Protein AF-A0A378VQD1-F1 (afdb_monomer_lite)

Secondary structure (DSSP, 8-state):
----------------PPPP-------S---------EE-TTSHHHHHHHHHHHSSS-EEEEETTEEEEEEEGGGTEEEE-S-HHHHHHHHH-TT---EEEEPPP-HHHHHH--EEHHHHHHHHHHHHHTTPEETT--TTS-B--SS---GGGS---TTHHHHHHHHTT--B-HHHHHHHS---TT--

pLDDT: mean 79.36, std 21.75, range [27.62, 97.44]

Sequence (188 aa):
MLRKLLQGENVYGKSFIAPADRSAKNNGNVQRTVTIRQFNPNKGLLGALRFAEKNRQDIAILHGNKPVLIVFPSIQRVLLTESVQKLEELCKDENLQVSCKTVPDNPQWREKAKVGIMSCMWQFSIWTAQGRLIYPISPDTPFTLKSWPNLTRLASVPGSIRLSAFLTKASVNLNVLYKVMPLNLNEF

Foldseek 3Di:
DDDDDPDPFVWLADDDDDPDDDDDDDDDDCPPDDDFAEAECLDFPSVQLVVQLPDQFWKFKDFPNHGQKIADNVVQFIQGPDDPVVLLVRLCDRRGIITIDGDDDDVVSVVNGPHGSVLVNQSSCCSNCVVGHYPPDDQFQWAADCDADPCVSDDDDPCNVVVRVDRNPDTGGNVVCCVVDPDDPVVD

Structure (mmCIF, N/CA/C/O backbone):
data_AF-A0A378VQD1-F1
#
_entry.id   AF-A0A378VQD1-F1
#
loop_
_atom_site.group_PDB
_atom_site.id
_atom_site.type_symbol
_atom_site.label_atom_id
_atom_site.label_alt_id
_atom_site.label_comp_id
_atom_site.label_asym_id
_atom_site.label_entity_id
_atom_site.label_seq_id
_atom_site.pdbx_PDB_ins_code
_atom_site.Cartn_x
_atom_site.Cartn_y
_atom_site.Cartn_z
_atom_site.occupancy
_atom_site.B_iso_or_equiv
_atom_site.auth_seq_id
_atom_site.auth_comp_id
_atom_site.auth_asym_id
_atom_site.auth_atom_id
_atom_site.pdbx_PDB_model_num
ATOM 1 N N . MET A 1 1 ? -39.641 15.673 6.180 1.00 33.91 1 MET A N 1
ATOM 2 C CA . MET A 1 1 ? -39.982 14.236 6.121 1.00 33.91 1 MET A CA 1
ATOM 3 C C . MET A 1 1 ? -38.924 13.544 5.257 1.00 33.91 1 MET A C 1
ATOM 5 O O . MET A 1 1 ? -38.792 13.945 4.114 1.00 33.91 1 MET A O 1
ATOM 9 N N . LEU A 1 2 ? -38.162 12.595 5.834 1.00 31.98 2 LEU A N 1
ATOM 10 C CA . LEU A 1 2 ? -37.338 11.540 5.182 1.00 31.98 2 LEU A CA 1
ATOM 11 C C . LEU A 1 2 ? -36.202 12.014 4.236 1.00 31.98 2 LEU A C 1
ATOM 13 O O . LEU A 1 2 ? -36.456 12.397 3.109 1.00 31.98 2 LEU A O 1
ATOM 17 N N . ARG A 1 3 ? -34.907 12.051 4.598 1.00 34.97 3 ARG A N 1
ATOM 18 C CA . ARG A 1 3 ? -34.027 11.013 5.191 1.00 34.97 3 ARG A CA 1
ATOM 19 C C . ARG A 1 3 ? -34.025 9.702 4.375 1.00 34.97 3 ARG A C 1
ATOM 21 O O . ARG A 1 3 ? -34.760 8.790 4.728 1.00 34.97 3 ARG A O 1
ATOM 28 N N . LYS A 1 4 ? -33.214 9.643 3.301 1.00 28.70 4 LYS A N 1
ATOM 29 C CA . LYS A 1 4 ? -32.659 8.456 2.579 1.00 28.70 4 LYS A CA 1
ATOM 30 C C . LYS A 1 4 ? -32.012 8.974 1.276 1.00 28.70 4 LYS A C 1
ATOM 32 O O . LYS A 1 4 ? -32.726 9.425 0.399 1.00 28.70 4 LYS A O 1
ATOM 37 N N . LEU A 1 5 ? -30.692 9.132 1.148 1.00 31.81 5 LEU A N 1
ATOM 38 C CA . LEU A 1 5 ? -29.763 8.097 0.659 1.00 31.81 5 LEU A CA 1
ATOM 39 C C . LEU A 1 5 ? -28.301 8.600 0.788 1.00 31.81 5 LEU A C 1
ATOM 41 O O . LEU A 1 5 ? -27.542 8.660 -0.172 1.00 31.81 5 LEU A O 1
ATOM 45 N N . LEU A 1 6 ? -27.894 8.984 2.000 1.00 30.31 6 LEU A N 1
ATOM 46 C CA . LEU A 1 6 ? -26.481 9.161 2.363 1.00 30.31 6 LEU A CA 1
ATOM 47 C C . LEU A 1 6 ? -25.889 7.810 2.783 1.00 30.31 6 LEU A C 1
ATOM 49 O O . LEU A 1 6 ? -25.596 7.606 3.954 1.00 30.31 6 LEU A O 1
ATOM 53 N N . GLN A 1 7 ? -25.765 6.871 1.848 1.00 32.44 7 GLN A N 1
ATOM 54 C CA . GLN A 1 7 ? -24.926 5.677 2.003 1.00 32.44 7 GLN A CA 1
ATOM 55 C C . GLN A 1 7 ? -24.344 5.323 0.635 1.00 32.44 7 GLN A C 1
ATOM 57 O O . GLN A 1 7 ? -24.767 4.385 -0.030 1.00 32.44 7 GLN A O 1
ATOM 62 N N . GLY A 1 8 ? -23.381 6.132 0.193 1.00 30.08 8 GLY A N 1
ATOM 63 C CA . GLY A 1 8 ? -22.460 5.720 -0.857 1.00 30.08 8 GLY A CA 1
ATOM 64 C C . GLY A 1 8 ? -21.480 4.715 -0.265 1.00 30.08 8 GLY A C 1
ATOM 65 O O . GLY A 1 8 ? -20.380 5.090 0.133 1.00 30.08 8 GLY A O 1
ATOM 66 N N . GLU A 1 9 ? -21.887 3.449 -0.159 1.00 31.03 9 GLU A N 1
ATOM 67 C CA . GLU A 1 9 ? -20.931 2.352 -0.042 1.00 31.03 9 GLU A CA 1
ATOM 68 C C . GLU A 1 9 ? -20.122 2.325 -1.343 1.00 31.03 9 GLU A C 1
ATOM 70 O O . GLU A 1 9 ? -20.543 1.776 -2.359 1.00 31.03 9 GLU A O 1
ATOM 75 N N . ASN A 1 10 ? -18.959 2.979 -1.339 1.00 37.41 10 ASN A N 1
ATOM 76 C CA . ASN A 1 10 ? -17.988 2.833 -2.415 1.00 37.41 10 ASN A CA 1
ATOM 77 C C . ASN A 1 10 ? -17.391 1.425 -2.319 1.00 37.41 10 ASN A C 1
ATOM 79 O O . ASN A 1 10 ? -16.379 1.198 -1.659 1.00 37.41 10 ASN A O 1
ATOM 83 N N . VAL A 1 11 ? -18.057 0.467 -2.962 1.00 37.03 11 VAL A N 1
ATOM 84 C CA . VAL A 1 11 ? -17.529 -0.875 -3.204 1.00 37.03 11 VAL A CA 1
ATOM 85 C C . VAL A 1 11 ? -16.434 -0.752 -4.265 1.00 37.03 11 VAL A C 1
ATOM 87 O O . VAL A 1 11 ? -16.705 -0.515 -5.445 1.00 37.03 11 VAL A O 1
ATOM 90 N N . TYR A 1 12 ? -15.172 -0.896 -3.856 1.00 41.31 12 TYR A N 1
ATOM 91 C CA . TYR A 1 12 ? -14.019 -0.923 -4.762 1.00 41.31 12 TYR A CA 1
ATOM 92 C C . TYR A 1 12 ? -13.913 -2.302 -5.432 1.00 41.31 12 TYR A C 1
ATOM 94 O O . TYR A 1 12 ? -13.014 -3.080 -5.142 1.00 41.31 12 TYR A O 1
ATOM 102 N N . GLY A 1 13 ? -14.856 -2.604 -6.331 1.00 38.06 13 GLY A N 1
ATOM 103 C CA . GLY A 1 13 ? -15.058 -3.956 -6.863 1.00 38.06 13 GLY A CA 1
ATOM 104 C C . GLY A 1 13 ? -15.355 -4.051 -8.358 1.00 38.06 13 GLY A C 1
ATOM 105 O O . GLY A 1 13 ? -15.899 -5.058 -8.797 1.00 38.06 13 GLY A O 1
ATOM 106 N N . LYS A 1 14 ? -15.020 -3.047 -9.184 1.00 27.62 14 LYS A N 1
ATOM 107 C CA . LYS A 1 14 ?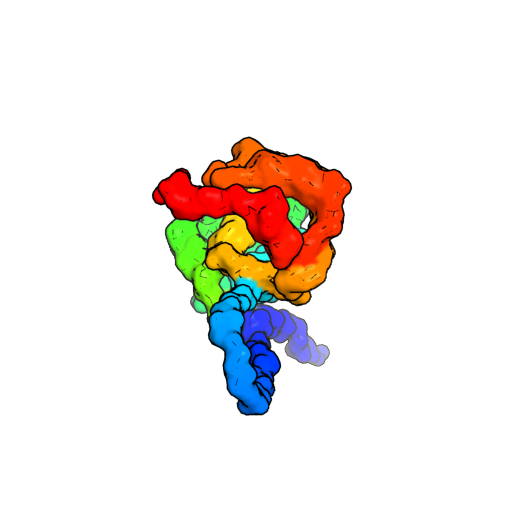 -15.125 -3.234 -10.642 1.00 27.62 14 LYS A CA 1
ATOM 108 C C . LYS A 1 14 ? -14.020 -4.181 -11.124 1.00 27.62 14 LYS A C 1
ATOM 110 O O . LYS A 1 14 ? -12.827 -3.840 -11.121 1.00 27.62 14 LYS A O 1
ATOM 115 N N . SER A 1 15 ? -14.429 -5.391 -11.504 1.00 29.83 15 SER A N 1
ATOM 116 C CA . SER A 1 15 ? -13.662 -6.290 -12.359 1.00 29.83 15 SER A CA 1
ATOM 117 C C . SER A 1 15 ? -13.311 -5.535 -13.641 1.00 29.83 15 SER A C 1
ATOM 119 O O . SER A 1 15 ? -14.155 -4.889 -14.258 1.00 29.83 15 SER A O 1
ATOM 121 N N . PHE A 1 16 ? -12.029 -5.544 -13.993 1.00 34.03 16 PHE A N 1
ATOM 122 C CA . PHE A 1 16 ? -11.560 -4.983 -15.251 1.00 34.03 16 PHE A CA 1
ATOM 123 C C . PHE A 1 16 ? -10.938 -6.118 -16.042 1.00 34.03 16 PHE A C 1
ATOM 125 O O . PHE A 1 16 ? -10.034 -6.797 -15.560 1.00 34.03 16 PHE A O 1
ATOM 132 N N . ILE A 1 17 ? -11.475 -6.313 -17.239 1.00 28.69 17 ILE A N 1
ATOM 133 C CA . ILE A 1 17 ? -10.960 -7.223 -18.250 1.00 28.69 17 ILE A CA 1
ATOM 134 C C . ILE A 1 17 ? -9.707 -6.550 -18.816 1.00 28.69 17 ILE A C 1
ATOM 136 O O . ILE A 1 17 ? -9.790 -5.451 -19.367 1.00 28.69 17 ILE A O 1
ATOM 140 N N . ALA A 1 18 ? -8.544 -7.174 -18.622 1.00 30.25 18 ALA A N 1
ATOM 141 C CA . ALA A 1 18 ? -7.334 -6.790 -19.339 1.00 30.25 18 ALA A CA 1
ATOM 142 C C . ALA A 1 18 ? -7.610 -6.889 -20.853 1.00 30.25 18 ALA A C 1
ATOM 144 O O . ALA A 1 18 ? -8.331 -7.802 -21.262 1.00 30.25 18 ALA A O 1
ATOM 145 N N . PRO A 1 19 ? -7.100 -5.969 -21.690 1.00 30.16 19 PRO A N 1
ATOM 146 C CA . PRO A 1 19 ? -7.344 -6.026 -23.126 1.00 30.16 19 PRO A CA 1
ATOM 147 C C . PRO A 1 19 ? -6.913 -7.391 -23.672 1.00 30.16 19 PRO A C 1
ATOM 149 O O . PRO A 1 19 ? -5.797 -7.843 -23.423 1.00 30.16 19 PRO A O 1
ATOM 152 N N . ALA A 1 20 ? -7.847 -8.053 -24.361 1.00 35.34 20 ALA A N 1
ATOM 153 C CA . ALA A 1 20 ? -7.654 -9.378 -24.923 1.00 35.34 20 ALA A CA 1
ATOM 154 C C . ALA A 1 20 ? -6.511 -9.379 -25.945 1.00 35.34 20 ALA A C 1
ATOM 156 O O . ALA A 1 20 ? -6.395 -8.479 -26.782 1.00 35.34 20 ALA A O 1
ATOM 157 N N . ASP A 1 21 ? -5.699 -10.424 -25.845 1.00 39.66 21 ASP A N 1
ATOM 158 C CA . ASP A 1 21 ? -4.526 -10.702 -26.658 1.00 39.66 21 ASP A CA 1
ATOM 159 C C . ASP A 1 21 ? -4.918 -10.784 -28.143 1.00 39.66 21 ASP A C 1
ATOM 161 O O . ASP A 1 21 ? -5.667 -11.671 -28.565 1.00 39.66 21 ASP A O 1
ATOM 165 N N . ARG A 1 22 ? -4.464 -9.822 -28.954 1.00 36.69 22 ARG A N 1
ATOM 166 C CA . ARG A 1 22 ? -4.639 -9.877 -30.411 1.00 36.69 22 ARG A CA 1
ATOM 167 C C . ARG A 1 22 ? -3.569 -10.799 -30.978 1.00 36.69 22 ARG A C 1
ATOM 169 O O . ARG A 1 22 ? -2.486 -10.360 -31.347 1.00 36.69 22 ARG A O 1
ATOM 176 N N . SER A 1 23 ? -3.909 -12.078 -31.083 1.00 40.81 23 SER A N 1
ATOM 177 C CA . SER A 1 23 ? -3.142 -13.062 -31.839 1.00 40.81 23 SER A CA 1
ATOM 178 C C . SER A 1 23 ? -3.005 -12.627 -33.304 1.00 40.81 23 SER A C 1
ATOM 180 O O . SER A 1 23 ? -3.984 -12.640 -34.053 1.00 40.81 23 SER A O 1
ATOM 182 N N . ALA A 1 24 ? -1.787 -12.291 -33.725 1.00 35.16 24 ALA A N 1
ATOM 183 C CA . ALA A 1 24 ? -1.404 -12.200 -35.128 1.00 35.16 24 ALA A CA 1
ATOM 184 C C . ALA A 1 24 ? -0.354 -13.281 -35.428 1.00 35.16 24 ALA A C 1
ATOM 186 O O . ALA A 1 24 ? 0.724 -13.307 -34.839 1.00 35.16 24 ALA A O 1
ATOM 187 N N . LYS A 1 25 ? -0.697 -14.195 -36.344 1.00 41.38 25 LYS A N 1
ATOM 188 C CA . LYS A 1 25 ? 0.218 -15.173 -36.949 1.00 41.38 25 LYS A CA 1
ATOM 189 C C . LYS A 1 25 ? 1.352 -14.446 -37.687 1.00 41.38 25 LYS A C 1
ATOM 191 O O . LYS A 1 25 ? 1.039 -13.674 -38.587 1.00 41.38 25 LYS A O 1
ATOM 196 N N . ASN A 1 26 ? 2.622 -14.764 -37.405 1.00 35.03 26 ASN A N 1
ATOM 197 C CA . ASN A 1 26 ? 3.611 -15.121 -38.437 1.00 35.03 26 ASN A CA 1
ATOM 198 C C . ASN A 1 26 ? 4.968 -15.592 -37.871 1.00 35.03 26 ASN A C 1
ATOM 200 O O . ASN A 1 26 ? 5.349 -15.269 -36.752 1.00 35.03 26 ASN A O 1
ATOM 204 N N . ASN A 1 27 ? 5.649 -16.386 -38.698 1.00 38.19 27 ASN A N 1
ATOM 205 C CA . ASN A 1 27 ? 6.854 -17.189 -38.473 1.00 38.19 27 ASN A CA 1
ATOM 206 C C . ASN A 1 27 ? 8.093 -16.477 -37.887 1.00 38.19 27 ASN A C 1
ATOM 208 O O . ASN A 1 27 ? 8.403 -15.347 -38.246 1.00 38.19 27 ASN A O 1
ATOM 212 N N . GLY A 1 28 ? 8.916 -17.259 -37.168 1.00 41.56 28 GLY A N 1
ATOM 213 C CA . GLY A 1 28 ? 10.363 -17.272 -37.427 1.00 41.56 28 GLY A CA 1
ATOM 214 C C . GLY A 1 28 ? 11.286 -16.366 -36.608 1.00 41.56 28 GLY A C 1
ATOM 215 O O . GLY A 1 28 ? 12.191 -15.794 -37.191 1.00 41.56 28 GLY A O 1
ATOM 216 N N . ASN A 1 29 ? 11.113 -16.263 -35.289 1.00 36.47 29 ASN A N 1
ATOM 217 C CA . ASN A 1 29 ? 12.193 -16.135 -34.293 1.00 36.47 29 ASN A CA 1
ATOM 218 C C . ASN A 1 29 ? 11.505 -16.215 -32.925 1.00 36.47 29 ASN A C 1
ATOM 220 O O . ASN A 1 29 ? 10.689 -15.347 -32.621 1.00 36.47 29 ASN A O 1
ATOM 224 N N . VAL A 1 30 ? 11.745 -17.245 -32.107 1.00 43.09 30 VAL A N 1
ATOM 225 C CA . VAL A 1 30 ? 11.087 -17.335 -30.788 1.00 43.09 30 VAL A CA 1
ATOM 226 C C . VAL A 1 30 ? 11.788 -16.368 -29.830 1.00 43.09 30 VAL A C 1
ATOM 228 O O . VAL A 1 30 ? 12.546 -16.757 -28.944 1.00 43.09 30 VAL A O 1
ATOM 231 N N . GLN A 1 31 ? 11.558 -15.070 -30.030 1.00 50.81 31 GLN A N 1
ATOM 232 C CA . GLN A 1 31 ? 11.782 -14.055 -29.015 1.00 50.81 31 GLN A CA 1
ATOM 233 C C . GLN A 1 31 ? 10.882 -14.428 -27.842 1.00 50.81 31 GLN A C 1
ATOM 235 O O . GLN A 1 31 ? 9.662 -14.300 -27.925 1.00 50.81 31 GLN A O 1
ATOM 240 N N . ARG A 1 32 ? 11.483 -14.944 -26.763 1.00 50.84 32 ARG A N 1
ATOM 241 C CA . ARG A 1 32 ? 10.780 -15.209 -25.504 1.00 50.84 32 ARG A CA 1
ATOM 242 C C . ARG A 1 32 ? 10.083 -13.924 -25.067 1.00 50.84 32 ARG A C 1
ATOM 244 O O . ARG A 1 32 ? 10.723 -13.004 -24.565 1.00 50.84 32 ARG A O 1
ATOM 251 N N . THR A 1 33 ? 8.779 -13.852 -25.292 1.00 57.09 33 THR A N 1
ATOM 252 C CA . THR A 1 33 ? 7.960 -12.718 -24.884 1.00 57.09 33 THR A CA 1
ATOM 253 C C . THR A 1 33 ? 7.699 -12.879 -23.392 1.00 57.09 33 THR A C 1
ATOM 255 O O . THR A 1 33 ? 6.928 -13.738 -22.967 1.00 57.09 33 THR A O 1
ATOM 258 N N . VAL A 1 34 ? 8.411 -12.112 -22.565 1.00 66.88 34 VAL A N 1
ATOM 259 C CA . VAL A 1 34 ? 8.188 -12.114 -21.115 1.00 66.88 34 VAL A CA 1
ATOM 260 C C . VAL A 1 34 ? 6.947 -11.276 -20.830 1.00 66.88 34 VAL A C 1
ATOM 262 O O . VAL A 1 34 ? 6.934 -10.071 -21.068 1.00 66.88 34 VAL A O 1
ATOM 265 N N . THR A 1 35 ? 5.895 -11.909 -20.311 1.00 75.94 35 THR A N 1
ATOM 266 C CA . THR A 1 35 ? 4.692 -11.190 -19.875 1.00 75.94 35 THR A CA 1
ATOM 267 C C . THR A 1 35 ? 4.946 -10.573 -18.503 1.00 75.94 35 THR A C 1
ATOM 269 O O . THR A 1 35 ? 5.007 -11.278 -17.495 1.00 75.94 35 THR A O 1
ATOM 272 N N . ILE A 1 36 ? 5.093 -9.249 -18.452 1.00 81.81 36 ILE A N 1
ATOM 273 C CA . ILE A 1 36 ? 5.246 -8.515 -17.192 1.00 81.81 36 ILE A CA 1
ATOM 274 C C . ILE A 1 36 ? 3.861 -8.295 -16.586 1.00 81.81 36 ILE A C 1
ATOM 276 O O . ILE A 1 36 ? 3.034 -7.558 -17.122 1.00 81.81 36 ILE A O 1
ATOM 280 N N . ARG A 1 37 ? 3.610 -8.949 -15.449 1.00 89.31 37 ARG A N 1
ATOM 281 C CA . ARG A 1 37 ? 2.365 -8.787 -14.692 1.00 89.31 37 ARG A CA 1
ATOM 282 C C . ARG A 1 37 ? 2.305 -7.408 -14.045 1.00 89.31 37 ARG A C 1
ATOM 284 O O . ARG A 1 37 ? 3.331 -6.862 -13.637 1.00 89.31 37 ARG A O 1
ATOM 291 N N . GLN A 1 38 ? 1.090 -6.889 -13.896 1.00 89.81 38 GLN A N 1
ATOM 292 C CA . GLN A 1 38 ? 0.837 -5.606 -13.250 1.00 89.81 38 GLN A CA 1
ATOM 293 C C . GLN A 1 38 ? -0.042 -5.753 -12.004 1.00 89.81 38 GLN A C 1
ATOM 295 O O . GLN A 1 38 ? -0.798 -6.717 -11.879 1.00 89.81 38 GLN A O 1
ATOM 300 N N . PHE A 1 39 ? 0.041 -4.788 -11.089 1.00 92.12 39 PHE A N 1
ATOM 301 C CA . PHE A 1 39 ? -0.901 -4.632 -9.980 1.00 92.12 39 PHE A CA 1
ATOM 302 C C . PHE A 1 39 ? -1.496 -3.220 -9.975 1.00 92.12 39 PHE A C 1
ATOM 304 O O . PHE A 1 39 ? -0.850 -2.251 -10.379 1.00 92.12 39 PHE A O 1
ATOM 311 N N . ASN A 1 40 ? -2.738 -3.087 -9.507 1.00 90.50 40 ASN A N 1
ATOM 312 C CA . ASN A 1 40 ? -3.401 -1.791 -9.394 1.00 90.50 40 ASN A CA 1
ATOM 313 C C . ASN A 1 40 ? -3.234 -1.236 -7.968 1.00 90.50 40 ASN A C 1
ATOM 315 O O . ASN A 1 40 ? -3.785 -1.819 -7.033 1.00 90.50 40 ASN A O 1
ATOM 319 N N . PRO A 1 41 ? -2.552 -0.092 -7.777 1.00 91.44 41 PRO A N 1
ATOM 320 C CA . PRO A 1 41 ? -2.304 0.458 -6.445 1.00 91.44 41 PRO A CA 1
ATOM 321 C C . PRO A 1 41 ? -3.563 1.022 -5.770 1.00 91.44 41 PRO A C 1
ATOM 323 O O . PRO A 1 41 ? -3.526 1.352 -4.591 1.00 91.44 41 PRO A O 1
ATOM 326 N N . ASN A 1 42 ? -4.667 1.170 -6.506 1.00 92.06 42 ASN A N 1
ATOM 327 C CA . ASN A 1 42 ? -5.925 1.727 -6.010 1.00 92.06 42 ASN A CA 1
ATOM 328 C C . ASN A 1 42 ? -6.982 0.644 -5.715 1.00 92.06 42 ASN A C 1
ATOM 330 O O . ASN A 1 42 ? -8.145 0.980 -5.504 1.00 92.06 42 ASN A O 1
ATOM 334 N N . LYS A 1 43 ? -6.598 -0.641 -5.703 1.00 91.88 43 LYS A N 1
ATOM 335 C CA . LYS A 1 43 ? -7.463 -1.778 -5.344 1.00 91.88 43 LYS A CA 1
ATOM 336 C C . LYS A 1 43 ? -7.022 -2.440 -4.032 1.00 91.88 43 LYS A C 1
ATOM 338 O O . LYS A 1 43 ? -5.917 -2.187 -3.548 1.00 91.88 43 LYS A O 1
ATOM 343 N N . GLY A 1 44 ? -7.896 -3.280 -3.471 1.00 94.12 44 GLY A N 1
ATOM 344 C CA . GLY A 1 44 ? -7.634 -4.053 -2.255 1.00 94.12 44 GLY A CA 1
ATOM 345 C C . GLY A 1 44 ? -7.295 -3.180 -1.041 1.00 94.12 44 GLY A C 1
ATOM 346 O O . GLY A 1 44 ? -7.673 -2.006 -0.970 1.00 94.12 44 GLY A O 1
ATOM 347 N N . LEU A 1 45 ? -6.546 -3.745 -0.089 1.00 96.00 45 LEU A N 1
ATOM 348 C CA . LEU A 1 45 ? -6.148 -3.039 1.136 1.00 96.00 45 LEU A CA 1
ATOM 349 C C . LEU A 1 45 ? -5.274 -1.810 0.871 1.00 96.00 45 LEU A C 1
ATOM 351 O O . LEU A 1 45 ? -5.463 -0.786 1.526 1.00 96.00 45 LEU A O 1
ATOM 355 N N . LEU A 1 46 ? -4.346 -1.879 -0.088 1.00 96.19 46 LEU A N 1
ATOM 356 C CA . LEU A 1 46 ? -3.491 -0.740 -0.434 1.00 96.19 46 LEU A CA 1
ATOM 357 C C . LEU A 1 46 ? -4.322 0.436 -0.960 1.00 96.19 46 LEU A C 1
ATOM 359 O O . LEU A 1 46 ? -4.145 1.571 -0.515 1.00 96.19 46 LEU A O 1
ATOM 363 N N . GLY A 1 47 ? -5.264 0.166 -1.865 1.00 95.44 47 GLY A N 1
ATOM 364 C CA . GLY A 1 47 ? -6.175 1.177 -2.391 1.00 95.44 47 GLY A CA 1
ATOM 365 C C . GLY A 1 47 ? -7.044 1.805 -1.307 1.00 95.44 47 GLY A C 1
ATOM 366 O O . GLY A 1 47 ? -7.144 3.030 -1.236 1.00 95.44 47 GLY A O 1
ATOM 367 N N . ALA A 1 48 ? -7.610 0.982 -0.423 1.00 96.56 48 ALA A N 1
ATOM 368 C CA . ALA A 1 48 ? -8.404 1.454 0.706 1.00 96.56 48 ALA A CA 1
ATOM 369 C C . ALA A 1 48 ? -7.584 2.307 1.687 1.00 96.56 48 ALA A C 1
ATOM 371 O O . ALA A 1 48 ? -8.057 3.357 2.117 1.00 96.56 48 ALA A O 1
ATOM 372 N N . LEU A 1 49 ? -6.338 1.925 1.986 1.00 97.06 49 LEU A N 1
ATOM 373 C CA . LEU A 1 49 ? -5.436 2.715 2.827 1.00 97.06 49 LEU A CA 1
ATOM 374 C C . LEU A 1 49 ? -5.101 4.068 2.184 1.00 97.06 49 LEU A C 1
ATOM 376 O O . LEU A 1 49 ? -5.143 5.092 2.859 1.00 97.06 49 LEU A O 1
ATOM 380 N N . ARG A 1 50 ? -4.821 4.098 0.874 1.00 95.81 50 ARG A N 1
ATOM 381 C CA . ARG A 1 50 ? -4.588 5.344 0.116 1.00 95.81 50 ARG A CA 1
ATOM 382 C C . ARG A 1 50 ? -5.814 6.241 0.083 1.00 95.81 50 ARG A C 1
ATOM 384 O O . ARG A 1 50 ? -5.682 7.460 0.123 1.00 95.81 50 ARG A O 1
ATOM 391 N N . PHE A 1 51 ? -6.999 5.649 -0.030 1.00 95.75 51 PHE A N 1
ATOM 392 C CA . PHE A 1 51 ? -8.244 6.390 0.081 1.00 95.75 51 PHE A CA 1
ATOM 393 C C . PHE A 1 51 ? -8.377 6.985 1.484 1.00 95.75 51 PHE A C 1
ATOM 395 O O . PHE A 1 51 ? -8.579 8.187 1.617 1.00 95.75 51 PHE A O 1
ATOM 402 N N . ALA A 1 52 ? -8.216 6.172 2.527 1.00 96.06 52 ALA A N 1
ATOM 403 C CA . ALA A 1 52 ? -8.386 6.599 3.907 1.00 96.06 52 ALA A CA 1
ATOM 404 C C . ALA A 1 52 ? -7.386 7.689 4.331 1.00 96.06 52 ALA A C 1
ATOM 406 O O . ALA A 1 52 ? -7.780 8.643 4.987 1.00 96.06 52 ALA A O 1
ATOM 407 N N . GLU A 1 53 ? -6.127 7.597 3.897 1.00 95.44 53 GLU A N 1
ATOM 408 C CA . GLU A 1 53 ? -5.079 8.591 4.176 1.00 95.44 53 GLU A CA 1
ATOM 409 C C . GLU A 1 53 ? -5.423 9.992 3.651 1.00 95.44 53 GLU A C 1
ATOM 411 O O . GLU A 1 53 ? -5.169 10.980 4.333 1.00 95.44 53 GLU A O 1
ATOM 416 N N . LYS A 1 54 ? -6.061 10.082 2.478 1.00 93.75 54 LYS A N 1
ATOM 417 C CA . LYS A 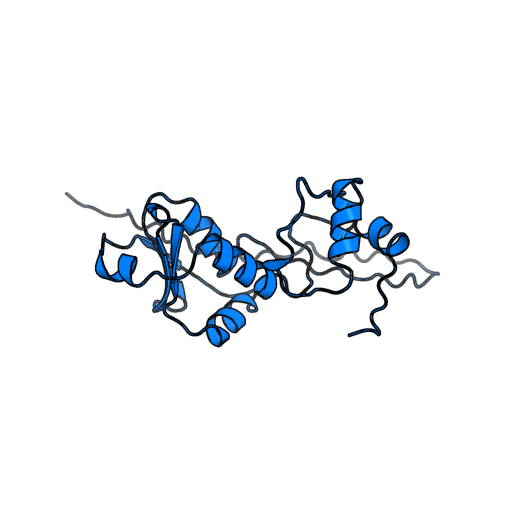1 54 ? -6.454 11.362 1.865 1.00 93.75 54 LYS A CA 1
ATOM 418 C C . LYS A 1 54 ? -7.720 11.970 2.456 1.00 93.75 54 LYS A C 1
ATOM 420 O O . LYS A 1 54 ? -8.054 13.117 2.149 1.00 93.75 54 LYS A O 1
ATOM 425 N N . ASN A 1 55 ? -8.473 11.199 3.232 1.00 90.88 55 ASN A N 1
ATOM 426 C CA . ASN A 1 55 ? -9.696 11.681 3.848 1.00 90.88 55 ASN A CA 1
ATOM 427 C C . ASN A 1 55 ? -9.386 12.501 5.102 1.00 90.88 55 ASN A C 1
ATOM 429 O O . ASN A 1 55 ? -8.364 12.331 5.756 1.00 90.88 55 ASN A O 1
ATOM 433 N N . ARG A 1 56 ? -10.305 13.403 5.454 1.00 88.88 56 ARG A N 1
ATOM 434 C CA . ARG A 1 56 ? -10.195 14.208 6.683 1.00 88.88 56 ARG A CA 1
ATOM 435 C C . ARG A 1 56 ? -10.739 13.494 7.918 1.00 88.88 56 ARG A C 1
ATOM 437 O O . ARG A 1 56 ? -10.456 13.912 9.033 1.00 88.88 56 ARG A O 1
ATOM 444 N N . GLN A 1 57 ? -11.561 12.472 7.707 1.00 93.56 57 GLN A N 1
ATOM 445 C CA . GLN A 1 57 ? -12.216 11.713 8.763 1.00 93.56 57 GLN A CA 1
ATOM 446 C C . GLN A 1 57 ? -11.474 10.406 9.009 1.00 93.56 57 GLN A C 1
ATOM 448 O O . GLN A 1 57 ? -10.885 9.834 8.090 1.00 93.56 57 GLN A O 1
ATOM 453 N N . ASP A 1 58 ? -11.558 9.926 10.244 1.00 95.75 58 ASP A N 1
ATOM 454 C CA . ASP A 1 58 ? -11.068 8.609 10.614 1.00 95.75 58 ASP A CA 1
ATOM 455 C C . ASP A 1 58 ? -11.903 7.540 9.890 1.00 95.75 58 ASP A C 1
ATOM 457 O O . ASP A 1 58 ? -13.137 7.623 9.819 1.00 95.75 58 ASP A O 1
ATOM 461 N N . ILE A 1 59 ? -11.238 6.533 9.326 1.00 97.06 59 ILE A N 1
ATOM 462 C CA . ILE A 1 59 ? -11.878 5.521 8.476 1.00 97.06 59 ILE A CA 1
ATOM 463 C C . ILE A 1 59 ? -11.479 4.124 8.930 1.00 97.06 59 ILE A C 1
ATOM 465 O O . ILE A 1 59 ? -10.296 3.797 9.006 1.00 97.06 59 ILE A O 1
ATOM 469 N N . ALA A 1 60 ? -12.475 3.273 9.160 1.00 97.38 60 ALA A N 1
ATOM 470 C CA . ALA A 1 60 ? -12.296 1.834 9.266 1.00 97.38 60 ALA A CA 1
ATOM 471 C C . ALA A 1 60 ? -12.341 1.204 7.873 1.00 97.38 60 ALA A C 1
ATOM 473 O O . ALA A 1 60 ? -13.265 1.449 7.095 1.00 97.38 60 ALA A O 1
ATOM 474 N N . ILE A 1 61 ? -11.356 0.361 7.584 1.00 97.44 61 ILE A N 1
ATOM 475 C CA . ILE A 1 61 ? -11.312 -0.491 6.400 1.00 97.44 61 ILE A CA 1
ATOM 476 C C . ILE A 1 61 ? -11.740 -1.884 6.840 1.00 97.44 61 ILE A C 1
ATOM 478 O O . ILE A 1 61 ? -11.149 -2.460 7.756 1.00 97.44 61 ILE A O 1
ATOM 482 N N . LEU A 1 62 ? -12.781 -2.412 6.205 1.00 97.12 62 LEU A N 1
ATOM 483 C CA . LEU A 1 62 ? -13.403 -3.675 6.562 1.00 97.12 62 LEU A CA 1
ATOM 484 C C . LEU A 1 62 ? -13.253 -4.701 5.442 1.00 97.12 62 LEU A C 1
ATOM 486 O O . LEU A 1 62 ? -13.361 -4.374 4.261 1.00 97.12 62 LEU A O 1
ATOM 490 N N . HIS A 1 63 ? -13.097 -5.959 5.840 1.00 94.94 63 HIS A N 1
ATOM 491 C CA . HIS A 1 63 ? -13.206 -7.133 4.981 1.00 94.94 63 HIS A CA 1
ATOM 492 C C . HIS A 1 63 ? -14.257 -8.066 5.590 1.00 94.94 63 HIS A C 1
ATOM 494 O O . HIS A 1 63 ? -14.201 -8.374 6.780 1.00 94.94 63 HIS A O 1
ATOM 500 N N . GLY A 1 64 ? -15.275 -8.457 4.815 1.00 90.62 64 GLY A N 1
ATOM 501 C CA . GLY A 1 64 ? -16.378 -9.280 5.335 1.00 90.62 64 GLY A CA 1
ATOM 502 C C . GLY A 1 64 ? -17.105 -8.652 6.536 1.00 90.62 64 GLY A C 1
ATOM 503 O O . GLY A 1 64 ? -17.453 -9.352 7.482 1.00 90.62 64 GLY A O 1
ATOM 504 N N . ASN A 1 65 ? -17.277 -7.322 6.533 1.00 89.31 65 ASN A N 1
ATOM 505 C CA . ASN A 1 65 ? -17.865 -6.526 7.624 1.00 89.31 65 ASN A CA 1
ATOM 506 C C . ASN A 1 65 ? -17.094 -6.565 8.965 1.00 89.31 65 ASN A C 1
ATOM 508 O O . ASN A 1 65 ? -17.586 -6.051 9.968 1.00 89.31 65 ASN A O 1
ATOM 512 N N . LYS A 1 66 ? -15.874 -7.116 8.987 1.00 93.88 66 LYS A N 1
ATOM 513 C CA . LYS A 1 66 ? -14.949 -7.042 10.125 1.00 93.88 66 LYS A CA 1
ATOM 514 C C . LYS A 1 66 ? -13.888 -5.970 9.863 1.00 93.88 66 LYS A C 1
ATOM 516 O O . LYS A 1 66 ? -13.343 -5.947 8.757 1.00 93.88 66 LYS A O 1
ATOM 521 N N . PRO A 1 67 ? -13.596 -5.069 10.818 1.00 94.00 67 PRO A N 1
ATOM 522 C CA . PRO A 1 67 ? -12.529 -4.090 10.650 1.00 94.00 67 PRO A CA 1
ATOM 523 C C . PRO A 1 67 ? -11.177 -4.804 10.596 1.00 94.00 67 PRO A C 1
ATOM 525 O O . PRO A 1 67 ? -10.887 -5.639 11.448 1.00 94.00 67 PRO A O 1
ATOM 528 N N . VAL A 1 68 ? -10.363 -4.453 9.602 1.00 96.38 68 VAL A N 1
ATOM 529 C CA . VAL A 1 68 ? -9.002 -4.976 9.387 1.00 96.38 68 VAL A CA 1
ATOM 530 C C . VAL A 1 68 ? -7.943 -3.948 9.799 1.00 96.38 68 VAL A C 1
ATOM 532 O O . VAL A 1 68 ? -6.877 -4.288 10.319 1.00 96.38 68 VAL A O 1
ATOM 535 N N . LEU A 1 69 ? -8.250 -2.668 9.587 1.00 95.62 69 LEU A N 1
ATOM 536 C CA . LEU A 1 69 ? -7.497 -1.552 10.137 1.00 95.62 69 LEU A CA 1
ATOM 537 C C . LEU A 1 69 ? -8.382 -0.312 10.273 1.00 95.62 69 LEU A C 1
ATOM 539 O O . LEU A 1 69 ? -9.376 -0.157 9.561 1.00 95.62 69 LEU A O 1
ATOM 543 N N . ILE A 1 70 ? -7.986 0.592 11.163 1.00 97.06 70 ILE A N 1
ATOM 544 C CA . ILE A 1 70 ? -8.570 1.925 11.302 1.00 97.06 70 ILE A CA 1
ATOM 545 C C . ILE A 1 70 ? -7.469 2.950 11.060 1.00 97.06 70 ILE A C 1
ATOM 547 O O . ILE A 1 70 ? -6.398 2.884 11.664 1.00 97.06 70 ILE A O 1
ATOM 551 N N . VAL A 1 71 ? -7.722 3.882 10.153 1.00 97.25 71 VAL A N 1
ATOM 552 C CA . VAL A 1 71 ? -6.789 4.930 9.748 1.00 97.25 71 VAL A CA 1
ATOM 553 C C . VAL A 1 71 ? -7.207 6.231 10.414 1.00 97.25 71 VAL A C 1
ATOM 555 O O . VAL A 1 71 ? -8.375 6.611 10.338 1.00 97.25 71 VAL A O 1
ATOM 558 N N . PHE A 1 72 ? -6.237 6.907 11.027 1.00 96.81 72 PHE A N 1
ATOM 559 C CA . PHE A 1 72 ? -6.392 8.199 11.690 1.00 96.81 72 PHE A CA 1
ATOM 560 C C . PHE A 1 72 ? -5.524 9.244 10.971 1.00 96.81 72 PHE A C 1
ATOM 562 O O . PHE A 1 72 ? -4.359 9.441 11.345 1.00 96.81 72 PHE A O 1
ATOM 569 N N . PRO A 1 73 ? -6.045 9.903 9.917 1.00 94.94 73 PRO A N 1
ATOM 570 C CA . PRO A 1 73 ? -5.262 10.816 9.081 1.00 94.94 73 PRO A CA 1
ATOM 571 C C . PRO A 1 73 ? -4.708 12.015 9.858 1.00 94.94 73 PRO A C 1
ATOM 573 O O . PRO A 1 73 ? -3.567 12.420 9.641 1.00 94.94 73 PRO A O 1
ATOM 576 N N . SER A 1 74 ? -5.482 12.541 10.813 1.00 93.88 74 SER A N 1
ATOM 577 C CA . SER A 1 74 ? -5.126 13.721 11.618 1.00 93.88 74 SER A CA 1
ATOM 578 C C . SER A 1 74 ? -3.855 13.534 12.452 1.00 93.88 74 SER A C 1
ATOM 580 O O . SER A 1 74 ? -3.074 14.468 12.602 1.00 93.88 74 SER A O 1
ATOM 582 N N . ILE A 1 75 ? -3.620 12.318 12.953 1.00 94.38 75 ILE A N 1
ATOM 583 C CA . ILE A 1 75 ? -2.446 11.966 13.767 1.00 94.38 75 ILE A CA 1
ATOM 584 C C . ILE A 1 75 ? -1.428 11.108 13.006 1.00 94.38 75 ILE A C 1
ATOM 586 O O . ILE A 1 75 ? -0.438 10.667 13.586 1.00 94.38 75 ILE A O 1
ATOM 590 N N . GLN A 1 76 ? -1.660 10.854 11.714 1.00 95.44 76 GLN A N 1
ATOM 591 C CA . GLN A 1 76 ? -0.802 10.035 10.852 1.00 95.44 76 GLN A CA 1
ATOM 592 C C . GLN A 1 76 ? -0.540 8.614 11.393 1.00 95.44 76 GLN A C 1
ATOM 594 O O . GLN A 1 76 ? 0.535 8.034 11.187 1.00 95.44 76 GLN A O 1
ATOM 599 N N . ARG A 1 77 ? -1.538 8.017 12.060 1.00 96.38 77 ARG A N 1
ATOM 600 C CA . ARG A 1 77 ? -1.453 6.667 12.644 1.00 96.38 77 ARG A CA 1
ATOM 601 C C . ARG A 1 77 ? -2.501 5.707 12.090 1.00 96.38 77 ARG A C 1
ATOM 603 O O . ARG A 1 77 ? -3.529 6.104 11.551 1.00 96.38 77 ARG A O 1
ATOM 610 N N . VAL A 1 78 ? -2.218 4.421 12.255 1.00 96.75 78 VAL A N 1
ATOM 611 C CA . VAL A 1 78 ? -3.080 3.293 11.915 1.00 96.75 78 VAL A CA 1
ATOM 612 C C . VAL A 1 78 ? -3.179 2.375 13.129 1.00 96.75 78 VAL A C 1
ATOM 614 O O . VAL A 1 78 ? -2.170 2.029 13.754 1.00 96.75 78 VAL A O 1
ATOM 617 N N . LEU A 1 79 ? -4.402 1.970 13.450 1.00 96.62 79 LEU A N 1
ATOM 618 C CA . LEU A 1 79 ? -4.690 0.862 14.347 1.00 96.62 79 LEU A CA 1
ATOM 619 C C . LEU A 1 79 ? -4.901 -0.394 13.504 1.00 96.62 79 LEU A C 1
ATOM 621 O O . LEU A 1 79 ? -5.830 -0.456 12.702 1.00 96.62 79 LEU A O 1
ATOM 625 N N . LEU A 1 80 ? -4.038 -1.388 13.688 1.00 95.56 80 LEU A N 1
ATOM 626 C CA . LEU A 1 80 ? -4.209 -2.710 13.093 1.00 95.56 80 LEU A CA 1
ATOM 627 C C . LEU A 1 80 ? -5.103 -3.539 14.016 1.00 95.56 80 LEU A C 1
ATOM 629 O O . LEU A 1 80 ? -4.828 -3.623 15.213 1.00 95.56 80 LEU A O 1
ATOM 633 N N . THR A 1 81 ? -6.172 -4.116 13.476 1.00 94.62 81 THR A N 1
ATOM 634 C CA . THR A 1 81 ? -7.089 -4.989 14.233 1.00 94.62 81 THR A CA 1
ATOM 635 C C . THR A 1 81 ? -6.845 -6.469 13.950 1.00 94.62 81 THR A C 1
ATOM 637 O O . THR A 1 81 ? -7.277 -7.312 14.728 1.00 94.62 81 THR A O 1
ATOM 640 N N . GLU A 1 82 ? -6.115 -6.774 12.878 1.00 95.19 82 GLU A N 1
ATOM 641 C CA . GLU A 1 82 ? -5.732 -8.122 12.454 1.00 95.19 82 GLU A CA 1
ATOM 642 C C . GLU A 1 82 ? -4.215 -8.339 12.573 1.00 95.19 82 GLU A C 1
ATOM 644 O O . GLU A 1 82 ? -3.432 -7.386 12.661 1.00 95.19 82 GLU A O 1
ATOM 649 N N . SER A 1 83 ? -3.787 -9.605 12.564 1.00 94.12 83 SER A N 1
ATOM 650 C CA . SER A 1 83 ? -2.365 -9.962 12.616 1.00 94.12 83 SER A CA 1
ATOM 651 C C . SER A 1 83 ? -1.620 -9.571 11.335 1.00 94.12 83 SER A C 1
ATOM 653 O O . SER A 1 83 ? -2.195 -9.488 10.249 1.00 94.12 83 SER A O 1
ATOM 655 N N . VAL A 1 84 ? -0.302 -9.383 11.443 1.00 92.69 84 VAL A N 1
ATOM 656 C CA . VAL A 1 84 ? 0.582 -9.073 10.303 1.00 92.69 84 VAL A CA 1
ATOM 657 C C . VAL A 1 84 ? 0.479 -10.138 9.209 1.00 92.69 84 VAL A C 1
ATOM 659 O O . VAL A 1 84 ? 0.365 -9.794 8.037 1.00 92.69 84 VAL A O 1
ATOM 662 N N . GLN A 1 85 ? 0.450 -11.417 9.591 1.00 94.69 85 GLN A N 1
ATOM 663 C CA . GLN A 1 85 ? 0.321 -12.542 8.664 1.00 94.69 85 GLN A CA 1
ATOM 664 C C . GLN A 1 85 ? -1.002 -12.467 7.902 1.00 94.69 85 GLN A C 1
ATOM 666 O O . GLN A 1 85 ? -1.030 -12.633 6.684 1.00 94.69 85 GLN A O 1
ATOM 671 N N . LYS A 1 86 ? -2.097 -12.136 8.601 1.00 95.44 86 LYS A N 1
ATOM 672 C CA . LYS A 1 86 ? -3.402 -12.016 7.958 1.00 95.44 86 LYS A CA 1
ATOM 673 C C . LYS A 1 86 ? -3.461 -10.829 7.004 1.00 95.44 86 LYS A C 1
ATOM 675 O O . LYS A 1 86 ? -3.992 -10.947 5.905 1.00 95.44 86 LYS A O 1
ATOM 680 N N . LEU A 1 87 ? -2.898 -9.691 7.402 1.00 96.06 87 LEU A N 1
ATOM 681 C CA . LEU A 1 87 ? -2.804 -8.505 6.550 1.00 96.06 87 LEU A CA 1
ATOM 682 C C . LEU A 1 87 ? -1.993 -8.779 5.281 1.00 96.06 87 LEU A C 1
ATOM 684 O O . LEU A 1 87 ? -2.377 -8.328 4.203 1.00 96.06 87 LEU A O 1
ATOM 688 N N . GLU A 1 88 ? -0.904 -9.536 5.402 1.00 95.44 88 GLU A N 1
ATOM 689 C CA . GLU A 1 88 ? -0.096 -9.959 4.265 1.00 95.44 88 GLU A CA 1
ATOM 690 C C . GLU A 1 88 ? -0.887 -10.859 3.307 1.00 95.44 88 GLU A C 1
ATOM 692 O O . GLU A 1 88 ? -0.895 -10.588 2.107 1.00 95.44 88 GLU A O 1
ATOM 697 N N . GLU A 1 89 ? -1.589 -11.879 3.811 1.00 95.94 89 GLU A N 1
ATOM 698 C CA . GLU A 1 89 ? -2.475 -12.729 2.997 1.00 95.94 89 GLU A CA 1
ATOM 699 C C . GLU A 1 89 ? -3.505 -11.899 2.227 1.00 95.94 89 GLU A C 1
ATOM 701 O O . GLU A 1 89 ? -3.662 -12.066 1.019 1.00 95.94 89 GLU A O 1
ATOM 706 N N . LEU A 1 90 ? -4.172 -10.967 2.913 1.00 95.81 90 LEU A N 1
ATOM 707 C CA . LEU A 1 90 ? -5.183 -10.106 2.307 1.00 95.81 90 LEU A CA 1
ATOM 708 C C . LEU A 1 90 ? -4.580 -9.185 1.236 1.00 95.81 90 LEU A C 1
ATOM 710 O O . LEU A 1 90 ? -5.196 -8.971 0.199 1.00 95.81 90 LEU A O 1
ATOM 714 N N . CYS A 1 91 ? -3.371 -8.651 1.440 1.00 95.19 91 CYS A N 1
ATOM 715 C CA . CYS A 1 91 ? -2.706 -7.815 0.433 1.00 95.19 91 CYS A CA 1
ATOM 716 C C . CYS A 1 91 ? -2.334 -8.590 -0.841 1.00 95.19 91 CYS A C 1
ATOM 718 O O . CYS A 1 91 ? -2.246 -7.988 -1.910 1.00 95.19 91 CYS A O 1
ATOM 720 N N . LYS A 1 92 ? -2.101 -9.903 -0.734 1.00 94.00 92 LYS A N 1
ATOM 721 C CA . LYS A 1 92 ? -1.764 -10.772 -1.872 1.00 94.00 92 LYS A CA 1
ATOM 722 C C . LYS A 1 92 ? -2.993 -11.188 -2.692 1.00 94.00 92 LYS A C 1
ATOM 724 O O . LYS A 1 92 ? -2.826 -11.642 -3.821 1.00 94.00 92 LYS A O 1
ATOM 729 N N . ASP A 1 93 ? -4.204 -11.031 -2.159 1.00 93.25 93 ASP A N 1
ATOM 730 C CA . ASP A 1 93 ? -5.447 -11.350 -2.865 1.00 93.25 93 ASP A CA 1
ATOM 731 C C . ASP A 1 93 ? -5.873 -10.205 -3.803 1.00 93.25 93 ASP A C 1
ATOM 733 O O . ASP A 1 93 ? -6.293 -9.125 -3.384 1.00 93.25 93 ASP A O 1
ATOM 737 N N . GLU A 1 94 ? -5.788 -10.455 -5.111 1.00 84.94 94 GLU A N 1
ATOM 738 C CA . GLU A 1 94 ? -6.146 -9.492 -6.159 1.00 84.94 94 GLU A CA 1
ATOM 739 C C . GLU A 1 94 ? -7.648 -9.194 -6.239 1.00 84.94 94 GLU A C 1
ATOM 741 O O . GLU A 1 94 ? -8.046 -8.131 -6.727 1.00 84.94 94 GLU A O 1
ATOM 746 N N . ASN A 1 95 ? -8.479 -10.129 -5.776 1.00 89.81 95 ASN A N 1
ATOM 747 C CA . ASN A 1 95 ? -9.933 -10.034 -5.831 1.00 89.81 95 ASN A CA 1
ATOM 748 C C . ASN A 1 95 ? -10.535 -9.553 -4.509 1.00 89.81 95 ASN A C 1
ATOM 750 O O . ASN A 1 95 ? -11.764 -9.446 -4.408 1.00 89.81 95 ASN A O 1
ATOM 754 N N . LEU A 1 96 ? -9.685 -9.223 -3.530 1.00 92.81 96 LEU A N 1
ATOM 755 C CA . LEU A 1 96 ? -10.102 -8.792 -2.209 1.00 92.81 96 LEU A CA 1
ATOM 756 C C . LEU A 1 96 ? -11.092 -7.627 -2.292 1.00 92.81 96 LEU A C 1
ATOM 758 O O . LEU A 1 96 ? -10.778 -6.538 -2.784 1.00 92.81 96 LEU A O 1
ATOM 762 N N . GLN A 1 97 ? -12.277 -7.849 -1.730 1.00 92.25 97 GLN A N 1
ATOM 763 C CA . GLN A 1 97 ? -13.295 -6.820 -1.579 1.00 92.25 97 GLN A CA 1
ATOM 764 C C . GLN A 1 97 ? -13.174 -6.165 -0.210 1.00 92.25 97 GLN A C 1
ATOM 766 O O . GLN A 1 97 ? -13.266 -6.821 0.826 1.00 92.25 97 GLN A O 1
ATOM 771 N N . VAL A 1 98 ? -13.002 -4.849 -0.211 1.00 94.81 98 VAL A N 1
ATOM 772 C CA . VAL A 1 98 ? -12.900 -4.043 1.006 1.00 94.81 98 VAL A CA 1
ATOM 773 C C . VAL A 1 98 ? -13.930 -2.929 0.976 1.00 94.81 98 VAL A C 1
ATOM 775 O O . VAL A 1 98 ? -14.236 -2.376 -0.082 1.00 94.81 98 VAL A O 1
ATOM 778 N N . SER A 1 99 ? -14.459 -2.590 2.147 1.00 94.75 99 SER A N 1
ATOM 779 C CA . SER A 1 99 ? -15.335 -1.437 2.328 1.00 94.75 99 SER A CA 1
ATOM 780 C C . SER A 1 99 ? -14.720 -0.451 3.311 1.00 94.75 99 SER A C 1
ATOM 782 O O . SER A 1 99 ? -14.029 -0.832 4.254 1.00 94.75 99 SER A O 1
ATOM 784 N N . CYS A 1 100 ? -14.957 0.836 3.077 1.00 95.56 100 CYS A N 1
ATOM 785 C CA . CYS A 1 100 ? -14.489 1.913 3.940 1.00 95.56 100 CYS A CA 1
ATOM 786 C C . CYS A 1 100 ? -15.696 2.534 4.640 1.00 95.56 100 CYS A C 1
ATOM 788 O O . CYS A 1 100 ? -16.659 2.919 3.976 1.00 95.56 100 CYS A O 1
ATOM 790 N N . LYS A 1 101 ? -15.644 2.656 5.966 1.00 95.81 101 LYS A N 1
ATOM 791 C CA . LYS A 1 101 ? -16.678 3.324 6.765 1.00 95.81 101 LYS A CA 1
ATOM 792 C C . LYS A 1 101 ? -16.037 4.392 7.637 1.00 95.81 101 LYS A C 1
ATOM 794 O O . LYS A 1 101 ? -15.010 4.149 8.265 1.00 95.81 101 LYS A O 1
ATOM 799 N N . THR A 1 102 ? -16.650 5.569 7.685 1.00 94.88 102 THR A N 1
ATOM 800 C CA . THR A 1 102 ? -16.260 6.626 8.623 1.00 94.88 102 THR A CA 1
ATOM 801 C C . THR A 1 102 ? -16.501 6.141 10.043 1.00 94.88 102 THR A C 1
ATOM 803 O O . THR A 1 102 ? -17.577 5.606 10.328 1.00 94.88 102 THR A O 1
ATOM 806 N N . VAL A 1 103 ? -15.531 6.334 10.929 1.00 92.56 103 VAL A N 1
ATOM 807 C CA . VAL A 1 103 ? -15.704 6.013 12.346 1.00 92.56 103 VAL A CA 1
ATOM 808 C C . VAL A 1 103 ? -16.015 7.274 13.152 1.00 92.56 103 VAL A C 1
ATOM 810 O O . VAL A 1 103 ? -15.533 8.354 12.806 1.00 92.56 103 VAL A O 1
ATOM 813 N N . PRO A 1 104 ? -16.841 7.168 14.208 1.00 90.12 104 PRO A N 1
ATOM 814 C CA . PRO A 1 104 ? -17.012 8.261 15.153 1.00 90.12 104 PRO A CA 1
ATOM 815 C C . PRO A 1 104 ? -15.695 8.537 15.881 1.00 90.12 104 PRO A C 1
ATOM 817 O O . PRO A 1 104 ? -14.828 7.664 15.975 1.00 90.12 104 PRO A O 1
ATOM 820 N N . ASP A 1 105 ? -15.569 9.746 16.422 1.00 86.50 105 ASP A N 1
ATOM 821 C CA . ASP A 1 105 ? -14.392 10.114 17.197 1.00 86.50 105 ASP A CA 1
ATOM 822 C C . ASP A 1 105 ? -14.277 9.225 18.443 1.00 86.50 105 ASP A C 1
ATOM 824 O O . ASP A 1 105 ? -15.204 9.134 19.250 1.00 86.50 105 ASP A O 1
ATOM 828 N N . ASN A 1 106 ? -13.151 8.523 18.568 1.00 90.50 106 ASN A N 1
ATOM 829 C CA . ASN A 1 106 ? -12.890 7.601 19.667 1.00 90.50 106 ASN A CA 1
ATOM 830 C C . ASN A 1 106 ? -11.436 7.754 20.147 1.00 90.50 106 ASN A C 1
ATOM 832 O O . ASN A 1 106 ? -10.519 7.185 19.537 1.00 90.50 106 ASN A O 1
ATOM 836 N N . PRO A 1 107 ? -11.209 8.486 21.255 1.00 90.50 107 PRO A N 1
ATOM 837 C CA . PRO A 1 107 ? -9.871 8.724 21.793 1.00 90.50 107 PRO A CA 1
ATOM 838 C C . PRO A 1 107 ? -9.101 7.437 22.121 1.00 90.50 107 PRO A C 1
ATOM 840 O O . PRO A 1 107 ? -7.910 7.338 21.832 1.00 90.50 107 PRO A O 1
ATOM 843 N N . GLN A 1 108 ? -9.783 6.401 22.623 1.00 92.00 108 GLN A N 1
ATOM 844 C CA . GLN A 1 108 ? -9.135 5.140 23.000 1.00 92.00 108 GLN A CA 1
ATOM 845 C C . GLN A 1 108 ? -8.546 4.402 21.792 1.00 92.00 108 GLN A C 1
ATOM 847 O O . GLN A 1 108 ? -7.513 3.740 21.903 1.00 92.00 108 GLN A O 1
ATOM 852 N N . TRP A 1 109 ? -9.191 4.481 20.625 1.00 93.38 109 TRP A N 1
ATOM 853 C CA . TRP A 1 109 ? -8.645 3.876 19.408 1.00 93.38 109 TRP A CA 1
ATOM 854 C C . TRP A 1 109 ? -7.439 4.649 18.880 1.00 93.38 109 TRP A C 1
ATOM 856 O O . TRP A 1 109 ? -6.484 4.026 18.414 1.00 93.38 109 TRP A O 1
ATOM 866 N N . ARG A 1 110 ? -7.448 5.980 19.016 1.00 91.62 110 ARG A N 1
ATOM 867 C CA . ARG A 1 110 ? -6.315 6.838 18.644 1.00 91.62 110 ARG A CA 1
ATOM 868 C C . ARG A 1 110 ? -5.080 6.546 19.487 1.00 91.62 110 ARG A C 1
ATOM 870 O O . ARG A 1 110 ? -3.998 6.397 18.933 1.00 91.62 110 ARG A O 1
ATOM 877 N N . GLU A 1 111 ? -5.240 6.371 20.795 1.00 92.12 111 GLU A N 1
ATOM 878 C CA . GLU A 1 111 ? -4.136 6.005 21.698 1.00 92.12 111 GLU A CA 1
ATOM 879 C C . GLU A 1 111 ? -3.550 4.618 21.388 1.00 92.12 111 GLU A C 1
ATOM 881 O O . GLU A 1 111 ? -2.342 4.393 21.499 1.00 92.12 111 GLU A O 1
ATOM 886 N N . LYS A 1 112 ? -4.392 3.674 20.949 1.00 94.38 112 LYS A N 1
ATOM 887 C CA . LYS A 1 112 ? -3.957 2.330 20.537 1.00 94.38 112 LYS A CA 1
ATOM 888 C C . LYS A 1 112 ? -3.303 2.304 19.150 1.00 94.38 112 LYS A C 1
ATOM 890 O O . LYS A 1 112 ? -2.649 1.315 18.813 1.00 94.38 112 LYS A O 1
ATOM 895 N N . ALA A 1 113 ? -3.441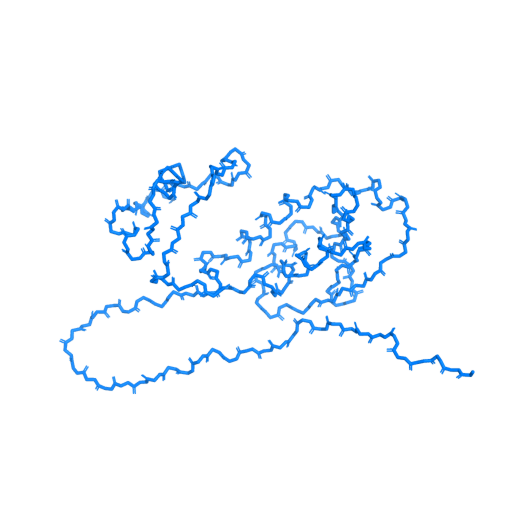 3.359 18.348 1.00 94.12 113 ALA A N 1
ATOM 896 C CA . ALA A 1 113 ? -2.889 3.442 17.000 1.00 94.12 113 ALA A CA 1
ATOM 897 C C . ALA A 1 113 ? -1.373 3.708 17.032 1.00 94.12 113 ALA A C 1
ATOM 899 O O . ALA A 1 113 ? -0.898 4.842 16.982 1.00 94.12 113 ALA A O 1
ATOM 900 N N . LYS A 1 114 ? -0.582 2.635 17.112 1.00 90.75 114 LYS A N 1
ATOM 901 C CA . LYS A 1 114 ? 0.881 2.731 17.248 1.00 90.75 114 LYS A CA 1
ATOM 902 C C . LYS A 1 114 ? 1.630 2.755 15.919 1.00 90.75 114 LYS A C 1
ATOM 904 O O . LYS A 1 114 ? 2.777 3.196 15.885 1.00 90.75 114 LYS A O 1
ATOM 909 N N . VAL A 1 115 ? 1.024 2.325 14.816 1.00 93.00 115 VAL A N 1
ATOM 910 C CA . VAL A 1 115 ? 1.728 2.208 13.529 1.00 93.00 115 VAL A CA 1
ATOM 911 C C . VAL A 1 115 ? 1.565 3.494 12.723 1.00 93.00 115 VAL A C 1
ATOM 913 O O . VAL A 1 115 ? 0.489 4.074 12.699 1.00 93.00 115 VAL A O 1
ATOM 916 N N . GLY A 1 116 ? 2.628 3.982 12.082 1.00 94.69 116 GLY A N 1
ATOM 917 C CA . GLY A 1 116 ? 2.538 5.149 11.196 1.00 94.69 116 GLY A CA 1
ATOM 918 C C . GLY A 1 116 ? 1.925 4.792 9.839 1.00 94.69 116 GLY A C 1
ATOM 919 O O . GLY A 1 116 ? 2.288 3.762 9.266 1.00 94.69 116 GLY A O 1
ATOM 920 N N . ILE A 1 117 ? 1.071 5.666 9.289 1.00 94.88 117 ILE A N 1
ATOM 921 C CA . ILE A 1 117 ? 0.429 5.470 7.970 1.00 94.88 117 ILE A CA 1
ATOM 922 C C . ILE A 1 117 ? 1.469 5.163 6.891 1.00 94.88 117 ILE A C 1
ATOM 924 O O . ILE A 1 117 ? 1.327 4.186 6.159 1.00 94.88 117 ILE A O 1
ATOM 928 N N . MET A 1 118 ? 2.552 5.943 6.826 1.00 91.00 118 MET A N 1
ATOM 929 C CA . MET A 1 118 ? 3.601 5.740 5.823 1.00 91.00 118 MET A CA 1
ATOM 930 C C . MET A 1 118 ? 4.294 4.379 5.941 1.00 91.00 118 MET A C 1
ATOM 932 O O . MET A 1 118 ? 4.621 3.782 4.919 1.00 91.00 118 MET A O 1
ATOM 936 N N . SER A 1 119 ? 4.505 3.865 7.156 1.00 89.44 119 SER A N 1
ATOM 937 C CA . SER A 1 119 ? 5.085 2.528 7.342 1.00 89.44 119 SER A CA 1
ATOM 938 C C . SER A 1 119 ? 4.133 1.439 6.840 1.00 89.44 119 SER A C 1
ATOM 940 O O . SER A 1 119 ? 4.564 0.552 6.108 1.00 89.44 119 SER A O 1
ATOM 942 N N . CYS A 1 120 ? 2.834 1.542 7.154 1.00 92.31 120 CYS A N 1
ATOM 943 C CA . CYS A 1 120 ? 1.816 0.642 6.602 1.00 92.31 120 CYS A CA 1
ATOM 944 C C . CYS A 1 120 ? 1.750 0.725 5.075 1.00 92.31 120 CYS A C 1
ATOM 946 O O . CYS A 1 120 ? 1.682 -0.305 4.415 1.00 92.31 120 CYS A O 1
ATOM 948 N N . MET A 1 121 ? 1.815 1.933 4.509 1.00 93.19 121 MET A N 1
ATOM 949 C CA . MET A 1 121 ? 1.769 2.148 3.064 1.00 93.19 121 MET A CA 1
ATOM 950 C C . MET A 1 121 ? 2.916 1.426 2.356 1.00 93.19 121 MET A C 1
ATOM 952 O O . MET A 1 121 ? 2.685 0.740 1.361 1.00 93.19 121 MET A O 1
ATOM 956 N N . TRP A 1 122 ? 4.139 1.537 2.882 1.00 89.31 122 TRP A N 1
ATOM 957 C CA . TRP A 1 122 ? 5.298 0.818 2.352 1.00 89.31 122 TRP A CA 1
ATOM 958 C C . TRP A 1 122 ? 5.117 -0.693 2.441 1.00 89.31 122 TRP A C 1
ATOM 960 O O . TRP A 1 122 ? 5.262 -1.384 1.433 1.00 89.31 122 TRP A O 1
ATOM 970 N N . GLN A 1 123 ? 4.738 -1.196 3.616 1.00 90.06 123 GLN A N 1
ATOM 971 C CA . GLN A 1 123 ? 4.578 -2.630 3.833 1.00 90.06 123 GLN A CA 1
ATOM 972 C C . GLN A 1 123 ? 3.497 -3.227 2.919 1.00 90.06 123 GLN A C 1
ATOM 974 O O . GLN A 1 123 ? 3.733 -4.227 2.243 1.00 90.06 123 GLN A O 1
ATOM 979 N N . PHE A 1 124 ? 2.336 -2.574 2.829 1.00 94.31 124 PHE A N 1
ATOM 980 C CA . PHE A 1 124 ? 1.233 -3.023 1.980 1.00 94.31 124 PHE A CA 1
ATOM 981 C C . PHE A 1 124 ? 1.595 -2.912 0.501 1.00 94.31 124 PHE A C 1
ATOM 983 O O . PHE A 1 124 ? 1.201 -3.772 -0.279 1.00 94.31 124 PHE A O 1
ATOM 990 N N . SER A 1 125 ? 2.376 -1.902 0.104 1.00 91.88 125 SER A N 1
ATOM 991 C CA . SER A 1 125 ? 2.879 -1.792 -1.271 1.00 91.88 125 SER A CA 1
ATOM 992 C C . SER A 1 125 ? 3.770 -2.977 -1.637 1.00 91.88 125 SER A C 1
ATOM 994 O O . SER A 1 125 ? 3.593 -3.547 -2.708 1.00 91.88 125 SER A O 1
ATOM 996 N N . ILE A 1 126 ? 4.673 -3.390 -0.742 1.00 89.62 126 ILE A N 1
ATOM 997 C CA . ILE A 1 126 ? 5.548 -4.553 -0.952 1.00 89.62 126 ILE A CA 1
ATOM 998 C C . ILE A 1 126 ? 4.715 -5.835 -1.073 1.00 89.62 126 ILE A C 1
ATOM 1000 O O . ILE A 1 126 ? 4.865 -6.576 -2.046 1.00 89.62 126 ILE A O 1
ATOM 1004 N N . TRP A 1 127 ? 3.804 -6.072 -0.125 1.00 92.69 127 TRP A N 1
ATOM 1005 C CA . TRP A 1 127 ? 2.965 -7.272 -0.126 1.00 92.69 127 TRP A CA 1
ATOM 1006 C C . TRP A 1 127 ? 2.007 -7.336 -1.315 1.00 92.69 127 TRP A C 1
ATOM 1008 O O . TRP A 1 127 ? 1.829 -8.410 -1.879 1.00 92.69 127 TRP A O 1
ATOM 1018 N N . THR A 1 128 ? 1.430 -6.202 -1.721 1.00 94.31 128 THR A N 1
ATOM 1019 C CA . THR A 1 128 ? 0.516 -6.133 -2.872 1.00 94.31 128 THR A CA 1
ATOM 1020 C C . THR A 1 128 ? 1.276 -6.291 -4.185 1.00 94.31 128 THR A C 1
ATOM 1022 O O . THR A 1 128 ? 0.810 -6.984 -5.086 1.00 94.31 128 THR A O 1
ATOM 1025 N N . ALA A 1 129 ? 2.457 -5.677 -4.322 1.00 92.12 129 ALA A N 1
ATOM 1026 C CA . ALA A 1 129 ? 3.196 -5.695 -5.578 1.00 92.12 129 ALA A CA 1
ATOM 1027 C C . ALA A 1 129 ? 3.595 -7.116 -5.990 1.00 92.12 129 ALA A C 1
ATOM 1029 O O . ALA A 1 129 ? 3.412 -7.472 -7.149 1.00 92.12 129 ALA A O 1
ATOM 1030 N N . GLN A 1 130 ? 4.104 -7.946 -5.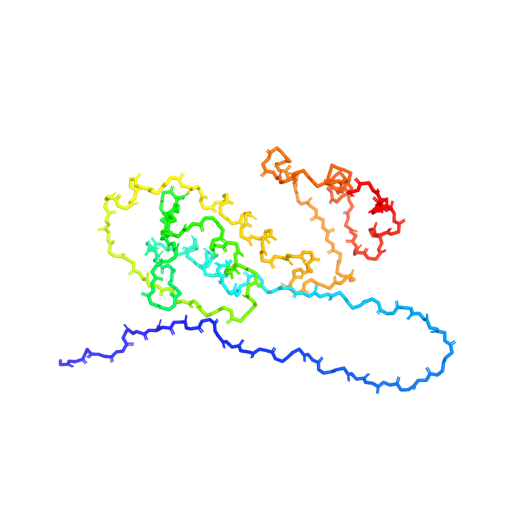072 1.00 88.31 130 GLN A N 1
ATOM 1031 C CA . GLN A 1 130 ? 4.568 -9.315 -5.376 1.00 88.31 130 GLN A CA 1
ATOM 1032 C C . GLN A 1 130 ? 5.495 -9.391 -6.613 1.00 88.31 130 GLN A C 1
ATOM 1034 O O . GLN A 1 130 ? 5.381 -10.296 -7.436 1.00 88.31 130 GLN A O 1
ATOM 1039 N N . GLY A 1 131 ? 6.370 -8.396 -6.798 1.00 84.75 131 GLY A N 1
ATOM 1040 C CA . GLY A 1 131 ? 7.265 -8.308 -7.962 1.00 84.75 131 GLY A CA 1
ATOM 1041 C C . GLY A 1 131 ? 6.601 -7.861 -9.273 1.00 84.75 131 GLY A C 1
ATOM 1042 O O . GLY A 1 131 ? 7.252 -7.838 -10.314 1.00 84.75 131 GLY A O 1
ATOM 1043 N N . ARG A 1 132 ? 5.318 -7.489 -9.247 1.00 89.06 132 ARG A N 1
ATOM 1044 C CA . ARG A 1 132 ? 4.573 -6.975 -10.403 1.00 89.06 132 ARG A CA 1
ATOM 1045 C C . ARG A 1 132 ? 4.813 -5.485 -10.598 1.00 89.06 132 ARG A C 1
ATOM 1047 O O . ARG A 1 132 ? 5.037 -4.740 -9.644 1.00 89.06 132 ARG A O 1
ATOM 1054 N N . LEU A 1 133 ? 4.689 -5.040 -11.841 1.00 88.94 133 LEU A N 1
ATOM 1055 C CA . LEU A 1 133 ? 4.805 -3.631 -12.191 1.00 88.94 133 LEU A CA 1
ATOM 1056 C C . LEU A 1 133 ? 3.537 -2.862 -11.779 1.00 88.94 133 LEU A C 1
ATOM 1058 O O . LEU A 1 133 ? 2.424 -3.377 -11.843 1.00 88.94 133 LEU A O 1
ATOM 1062 N N . ILE A 1 134 ? 3.679 -1.620 -11.331 1.00 90.88 134 ILE A N 1
ATOM 1063 C CA . ILE A 1 134 ? 2.535 -0.801 -10.909 1.00 90.88 134 ILE A CA 1
ATOM 1064 C C . ILE A 1 134 ? 1.767 -0.260 -12.125 1.00 90.88 134 ILE A C 1
ATOM 1066 O O . ILE A 1 134 ? 2.351 0.371 -12.997 1.00 90.88 134 ILE A O 1
ATOM 1070 N N . TYR A 1 135 ? 0.449 -0.443 -12.185 1.00 87.88 135 TYR A N 1
ATOM 1071 C CA . TYR A 1 135 ? -0.391 0.174 -13.221 1.00 87.88 135 TYR A CA 1
ATOM 1072 C C . TYR A 1 135 ? -0.501 1.704 -13.018 1.00 87.88 135 TYR A C 1
ATOM 1074 O O . TYR A 1 135 ? -0.687 2.140 -11.875 1.00 87.88 135 TYR A O 1
ATOM 1082 N N . PRO A 1 136 ? -0.467 2.537 -14.083 1.00 87.94 136 PRO A N 1
ATOM 1083 C CA . PRO A 1 136 ? -0.409 2.185 -15.510 1.00 87.94 136 PRO A CA 1
ATOM 1084 C C . PRO A 1 136 ? 1.009 2.158 -16.111 1.00 87.94 136 PRO A C 1
ATOM 1086 O O . PRO A 1 136 ? 1.154 2.309 -17.321 1.00 87.94 136 PRO A O 1
ATOM 1089 N N . ILE A 1 137 ? 2.065 2.006 -15.304 1.00 86.62 137 ILE A N 1
ATOM 1090 C CA . ILE A 1 137 ? 3.442 1.974 -15.815 1.00 86.62 137 ILE A CA 1
ATOM 1091 C C . ILE A 1 137 ? 3.624 0.719 -16.673 1.00 86.62 137 ILE A C 1
ATOM 1093 O O . ILE A 1 137 ? 3.373 -0.401 -16.229 1.00 86.62 137 ILE A O 1
ATOM 1097 N N . SER A 1 138 ? 4.063 0.922 -17.914 1.00 86.25 138 SER A N 1
ATOM 1098 C CA . SER A 1 138 ? 4.453 -0.152 -18.827 1.00 86.25 138 SER A CA 1
ATOM 1099 C C . SER A 1 138 ? 5.972 -0.374 -18.777 1.00 86.25 138 SER A C 1
ATOM 1101 O O . SER A 1 138 ? 6.699 0.520 -18.338 1.00 86.25 138 SER A O 1
ATOM 1103 N N . PRO A 1 139 ? 6.487 -1.524 -19.244 1.00 85.50 139 PRO A N 1
ATOM 1104 C CA . PRO A 1 139 ? 7.930 -1.784 -19.289 1.00 85.50 139 PRO A CA 1
ATOM 1105 C C . PRO A 1 139 ? 8.726 -0.741 -20.085 1.00 85.50 139 PRO A C 1
ATOM 1107 O O . PRO A 1 139 ? 9.905 -0.529 -19.805 1.00 85.50 139 PRO A O 1
ATOM 1110 N N . ASP A 1 140 ? 8.076 -0.072 -21.039 1.00 87.25 140 ASP A N 1
ATOM 1111 C CA . ASP A 1 140 ? 8.665 0.963 -21.889 1.00 87.25 140 ASP A CA 1
ATOM 1112 C C . ASP A 1 140 ? 8.516 2.375 -21.316 1.00 87.25 140 ASP A C 1
ATOM 1114 O O . ASP A 1 140 ? 9.163 3.305 -21.797 1.00 87.25 140 ASP A O 1
ATOM 1118 N N . THR A 1 141 ? 7.707 2.545 -20.268 1.00 88.75 141 THR A N 1
ATOM 1119 C CA . THR A 1 141 ? 7.523 3.832 -19.599 1.00 88.75 141 THR A CA 1
ATOM 1120 C C . THR A 1 141 ? 8.805 4.205 -18.847 1.00 88.75 141 THR A C 1
ATOM 1122 O O . THR A 1 141 ? 9.202 3.475 -17.935 1.00 88.75 141 THR A O 1
ATOM 1125 N N . PRO A 1 142 ? 9.462 5.332 -19.179 1.00 90.06 142 PRO A N 1
ATOM 1126 C CA . PRO A 1 142 ? 10.640 5.773 -18.452 1.00 90.06 142 PRO A CA 1
ATOM 1127 C C . PRO A 1 142 ? 10.257 6.325 -17.074 1.00 90.06 142 PRO A C 1
ATOM 1129 O O . PRO A 1 142 ? 9.258 7.033 -16.928 1.00 90.06 142 PRO A O 1
ATOM 1132 N N . PHE A 1 143 ? 11.058 6.011 -16.060 1.00 89.62 143 PHE A N 1
ATOM 1133 C CA . PHE A 1 143 ? 10.879 6.506 -14.700 1.00 89.62 143 PHE A CA 1
ATOM 1134 C C . PHE A 1 143 ? 12.221 6.835 -14.038 1.00 89.62 143 PHE A C 1
ATOM 1136 O O . PHE A 1 143 ? 13.284 6.357 -14.430 1.00 89.62 143 PHE A O 1
ATOM 1143 N N . THR A 1 144 ? 12.152 7.685 -13.016 1.00 91.88 144 THR A N 1
ATOM 1144 C CA . THR A 1 144 ? 13.292 8.170 -12.230 1.00 91.88 144 THR A CA 1
ATOM 1145 C C . THR A 1 144 ? 12.867 8.342 -10.773 1.00 91.88 144 THR A C 1
ATOM 1147 O O . THR A 1 144 ? 11.681 8.510 -10.466 1.00 91.88 144 THR A O 1
ATOM 1150 N N . LEU A 1 145 ? 13.831 8.297 -9.859 1.00 89.94 145 LEU A N 1
ATOM 1151 C CA . LEU A 1 145 ? 13.628 8.618 -8.456 1.00 89.94 145 LEU A CA 1
ATOM 1152 C C . LEU A 1 145 ? 13.851 10.112 -8.237 1.00 89.94 145 LEU A C 1
ATOM 1154 O O . LEU A 1 145 ? 14.950 10.621 -8.427 1.00 89.94 145 LEU A O 1
ATOM 1158 N N . LYS A 1 146 ? 12.817 10.803 -7.746 1.00 88.62 146 LYS A N 1
ATOM 1159 C CA . LYS A 1 146 ? 12.918 12.222 -7.362 1.00 88.62 146 LYS A CA 1
ATOM 1160 C C . LYS A 1 146 ? 13.891 12.458 -6.205 1.00 88.62 146 LYS A C 1
ATOM 1162 O O . LYS A 1 146 ? 14.424 13.551 -6.051 1.00 88.62 146 LYS A O 1
ATOM 1167 N N . SER A 1 147 ? 14.059 11.467 -5.336 1.00 86.81 147 SER A N 1
ATOM 1168 C CA . SER A 1 147 ? 14.908 11.547 -4.149 1.00 86.81 147 SER A CA 1
ATOM 1169 C C . SER A 1 147 ? 15.362 10.151 -3.748 1.00 86.81 147 SER A C 1
ATOM 1171 O O . SER A 1 147 ? 14.742 9.156 -4.134 1.00 86.81 147 SER A O 1
ATOM 1173 N N . TRP A 1 148 ? 16.429 10.079 -2.954 1.00 84.94 148 TRP A N 1
ATOM 1174 C CA . TRP A 1 148 ? 16.902 8.811 -2.413 1.00 84.94 148 TRP A CA 1
ATOM 1175 C C . TRP A 1 148 ? 15.835 8.168 -1.520 1.00 84.94 148 TRP A C 1
ATOM 1177 O O . TRP A 1 148 ? 15.271 8.8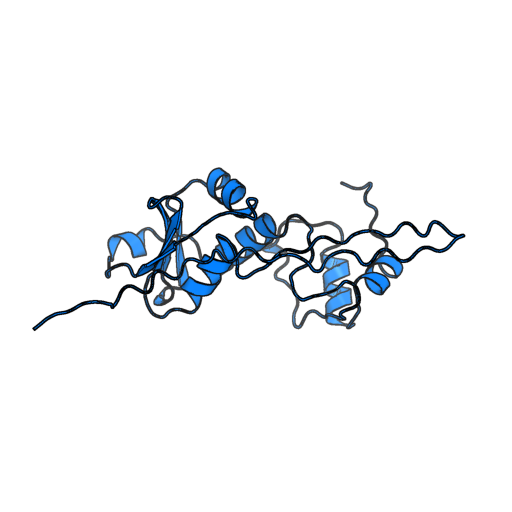45 -0.655 1.00 84.94 148 TRP A O 1
ATOM 1187 N N . PRO A 1 149 ? 15.551 6.867 -1.699 1.00 78.75 149 PRO A N 1
ATOM 1188 C CA . PRO A 1 149 ? 14.696 6.154 -0.774 1.00 78.75 149 PRO A CA 1
ATOM 1189 C C . PRO A 1 149 ? 15.407 6.033 0.575 1.00 78.75 149 PRO A C 1
ATOM 1191 O O . PRO A 1 149 ? 16.633 5.944 0.651 1.00 78.75 149 PRO A O 1
ATOM 1194 N N . ASN A 1 150 ? 14.632 6.002 1.656 1.00 77.81 150 ASN A N 1
ATOM 1195 C CA . ASN A 1 150 ? 15.178 5.732 2.978 1.00 77.81 150 ASN A CA 1
ATOM 1196 C C . ASN A 1 150 ? 15.494 4.231 3.095 1.00 77.81 150 ASN A C 1
ATOM 1198 O O . ASN A 1 150 ? 14.667 3.446 3.557 1.00 77.81 150 ASN A O 1
ATOM 1202 N N . LEU A 1 151 ? 16.675 3.841 2.609 1.00 72.88 151 LEU A N 1
ATOM 1203 C CA . LEU A 1 151 ? 17.095 2.445 2.468 1.00 72.88 151 LEU A CA 1
ATOM 1204 C C . LEU A 1 151 ? 17.130 1.686 3.801 1.00 72.88 151 LEU A C 1
ATOM 1206 O O . LEU A 1 151 ? 16.899 0.485 3.803 1.00 72.88 151 LEU A O 1
ATOM 1210 N N . THR A 1 152 ? 17.331 2.370 4.933 1.00 71.06 152 THR A N 1
ATOM 1211 C CA . THR A 1 152 ? 17.307 1.736 6.266 1.00 71.06 152 THR A CA 1
ATOM 1212 C C . THR A 1 152 ? 15.898 1.360 6.727 1.00 71.06 152 THR A C 1
ATOM 1214 O O . THR A 1 152 ? 15.743 0.607 7.683 1.00 71.06 152 THR A O 1
ATOM 1217 N N . ARG A 1 153 ? 14.859 1.872 6.054 1.00 67.12 153 ARG A N 1
ATOM 1218 C CA . ARG A 1 153 ? 13.448 1.553 6.320 1.00 67.12 153 ARG A CA 1
ATOM 1219 C C . ARG A 1 153 ? 12.843 0.578 5.313 1.00 67.12 153 ARG A C 1
ATOM 1221 O O . ARG A 1 153 ? 11.671 0.233 5.455 1.00 67.12 153 ARG A O 1
ATOM 1228 N N . LEU A 1 154 ? 13.595 0.182 4.289 1.00 63.44 154 LEU A N 1
ATOM 1229 C CA . LEU A 1 154 ? 13.158 -0.788 3.291 1.00 63.44 154 LEU A CA 1
ATOM 1230 C C . LEU A 1 154 ? 13.711 -2.172 3.631 1.00 63.44 154 LEU A C 1
ATOM 1232 O O . LEU A 1 154 ? 14.744 -2.298 4.286 1.00 63.44 154 LEU A O 1
ATOM 1236 N N . ALA A 1 155 ? 13.024 -3.217 3.167 1.00 64.94 155 ALA A N 1
ATOM 1237 C CA . ALA A 1 155 ? 13.596 -4.557 3.175 1.00 64.94 155 ALA A CA 1
ATOM 1238 C C . ALA A 1 155 ? 14.936 -4.541 2.423 1.00 64.94 155 ALA A C 1
ATOM 1240 O O . ALA A 1 155 ? 15.069 -3.849 1.409 1.00 64.94 155 ALA A O 1
ATOM 1241 N N . SER A 1 156 ? 15.921 -5.297 2.914 1.00 69.31 156 SER A N 1
ATOM 1242 C CA . SER A 1 156 ? 17.194 -5.449 2.213 1.00 69.31 156 SER A CA 1
ATOM 1243 C C . SER A 1 156 ? 16.939 -6.166 0.888 1.00 69.31 156 SER A C 1
ATOM 1245 O O . SER A 1 156 ? 16.710 -7.372 0.859 1.00 69.31 156 SER A O 1
ATOM 1247 N N . VAL A 1 157 ? 16.909 -5.402 -0.205 1.00 70.75 157 VAL A N 1
ATOM 1248 C CA . VAL A 1 157 ? 16.781 -5.933 -1.564 1.00 70.75 157 VAL A CA 1
ATOM 1249 C C . VAL A 1 157 ? 18.154 -5.843 -2.233 1.00 70.75 157 VAL A C 1
ATOM 1251 O O . VAL A 1 157 ? 18.715 -4.741 -2.308 1.00 70.75 157 VAL A O 1
ATOM 1254 N N . PRO A 1 158 ? 18.715 -6.958 -2.729 1.00 74.50 158 PRO A N 1
ATOM 1255 C CA . PRO A 1 158 ? 19.959 -6.952 -3.488 1.00 74.50 158 PRO A CA 1
ATOM 1256 C C . PRO A 1 158 ? 19.924 -5.957 -4.646 1.00 74.50 158 PRO A C 1
ATOM 1258 O O . PRO A 1 158 ? 18.919 -5.792 -5.335 1.00 74.50 158 PRO A O 1
ATOM 1261 N N . GLY A 1 159 ? 21.021 -5.224 -4.826 1.00 78.56 159 GLY A N 1
ATOM 1262 C CA . GLY A 1 159 ? 21.109 -4.182 -5.848 1.00 78.56 159 GLY A CA 1
ATOM 1263 C C . GLY A 1 159 ? 20.293 -2.912 -5.563 1.00 78.56 159 GLY A C 1
ATOM 1264 O O . GLY A 1 159 ? 20.393 -1.976 -6.349 1.00 78.56 159 GLY A O 1
ATOM 1265 N N . SER A 1 160 ? 19.558 -2.806 -4.447 1.00 81.38 160 SER A N 1
ATOM 1266 C CA . SER A 1 160 ? 18.735 -1.623 -4.115 1.00 81.38 160 SER A CA 1
ATOM 1267 C C . SER A 1 160 ? 19.516 -0.306 -4.086 1.00 81.38 160 SER A C 1
ATOM 1269 O O . SER A 1 160 ? 19.030 0.700 -4.605 1.00 81.38 160 SER A O 1
ATOM 1271 N N . ILE A 1 161 ? 20.740 -0.301 -3.541 1.00 86.75 161 ILE A N 1
ATOM 1272 C CA . ILE A 1 161 ? 21.621 0.881 -3.531 1.00 86.75 161 ILE A CA 1
ATOM 1273 C C . ILE A 1 161 ? 21.989 1.285 -4.961 1.00 86.75 161 ILE A C 1
ATOM 1275 O O . ILE A 1 161 ? 21.830 2.446 -5.335 1.00 86.75 161 ILE A O 1
ATOM 1279 N N . ARG A 1 162 ? 22.454 0.326 -5.774 1.00 86.19 162 ARG A N 1
ATOM 1280 C CA . ARG A 1 162 ? 22.843 0.562 -7.174 1.00 86.19 162 ARG A CA 1
ATOM 1281 C C . ARG A 1 162 ? 21.662 1.060 -7.999 1.00 86.19 162 ARG A C 1
ATOM 1283 O O . ARG A 1 162 ? 21.788 2.058 -8.703 1.00 86.19 162 ARG A O 1
ATOM 1290 N N . LEU A 1 163 ? 20.511 0.410 -7.851 1.00 86.56 163 LEU A N 1
ATOM 1291 C CA . LEU A 1 163 ? 19.260 0.793 -8.489 1.00 86.56 163 LEU A CA 1
ATOM 1292 C C . LEU A 1 163 ? 18.858 2.222 -8.113 1.00 86.56 163 LEU A C 1
ATOM 1294 O O . LEU A 1 163 ? 18.550 3.026 -8.990 1.00 86.56 163 LEU A O 1
ATOM 1298 N N . SER A 1 164 ? 18.938 2.567 -6.828 1.00 88.25 164 SER A N 1
ATOM 1299 C CA . SER A 1 164 ? 18.611 3.910 -6.339 1.00 88.25 164 SER A CA 1
ATOM 1300 C C . SER A 1 164 ? 19.573 4.974 -6.873 1.00 88.25 164 SER A C 1
ATOM 1302 O O . SER A 1 164 ? 19.145 6.026 -7.347 1.00 88.25 164 SER A O 1
ATOM 1304 N N . ALA A 1 165 ? 20.877 4.693 -6.856 1.00 89.19 165 ALA A N 1
ATOM 1305 C CA . ALA A 1 165 ? 21.900 5.597 -7.375 1.00 89.19 165 ALA A CA 1
ATOM 1306 C C . ALA A 1 165 ? 21.749 5.836 -8.884 1.00 89.19 165 ALA A C 1
ATOM 1308 O O . ALA A 1 165 ? 21.979 6.944 -9.366 1.00 89.19 165 ALA A O 1
ATOM 1309 N N . PHE A 1 166 ? 21.344 4.808 -9.631 1.00 89.94 166 PHE A N 1
ATOM 1310 C CA . PHE A 1 166 ? 21.121 4.917 -11.065 1.00 89.94 166 PHE A CA 1
ATOM 1311 C C . PHE A 1 166 ? 19.853 5.719 -11.379 1.00 89.94 166 PHE A C 1
ATOM 1313 O O . PHE A 1 166 ? 19.910 6.714 -12.101 1.00 89.94 166 PHE A O 1
ATOM 1320 N N . LEU A 1 167 ? 18.722 5.349 -10.772 1.00 90.12 167 LEU A N 1
ATOM 1321 C CA . LEU A 1 167 ? 17.432 5.990 -11.031 1.00 90.12 167 LEU A CA 1
ATOM 1322 C C . LEU A 1 167 ? 17.349 7.433 -10.519 1.00 90.12 167 LEU A C 1
ATOM 1324 O O . LEU A 1 167 ? 16.469 8.160 -10.961 1.00 90.12 167 LEU A O 1
ATOM 1328 N N . THR A 1 168 ? 18.228 7.870 -9.613 1.00 91.62 168 THR A N 1
ATOM 1329 C CA . THR A 1 168 ? 18.317 9.289 -9.200 1.00 91.62 168 THR A CA 1
ATOM 1330 C C . THR A 1 168 ? 19.056 10.167 -10.213 1.00 91.62 168 THR A C 1
ATOM 1332 O O . THR A 1 168 ? 18.898 11.384 -10.182 1.00 91.62 168 THR A O 1
ATOM 1335 N N . LYS A 1 169 ? 19.850 9.575 -11.116 1.00 89.00 169 LYS A N 1
ATOM 1336 C CA . LYS A 1 169 ? 20.639 10.297 -12.132 1.00 89.00 169 LYS A CA 1
ATOM 1337 C C . LYS A 1 169 ? 20.099 10.151 -13.551 1.00 89.00 169 LYS A C 1
ATOM 1339 O O . LYS A 1 169 ? 20.385 10.998 -14.391 1.00 89.00 169 LYS A O 1
ATOM 1344 N N . ALA A 1 170 ? 19.357 9.083 -13.827 1.00 87.75 170 ALA A N 1
ATOM 1345 C CA . ALA A 1 170 ? 18.853 8.775 -15.155 1.00 87.75 170 ALA A CA 1
ATOM 1346 C C . ALA A 1 170 ? 17.357 8.451 -15.123 1.00 87.75 170 ALA A C 1
ATOM 1348 O O . ALA A 1 170 ? 16.861 7.796 -14.205 1.00 87.75 170 ALA A O 1
ATOM 1349 N N . SER A 1 171 ? 16.655 8.887 -16.169 1.00 90.75 171 SER A N 1
ATOM 1350 C CA . SER A 1 171 ? 15.303 8.430 -16.480 1.00 90.75 171 SER A CA 1
ATOM 1351 C C . SER A 1 171 ? 15.409 7.307 -17.501 1.00 90.75 171 SER A C 1
ATOM 1353 O O . SER A 1 171 ? 15.886 7.527 -18.615 1.00 90.75 171 SER A O 1
ATOM 1355 N N . VAL A 1 172 ? 15.016 6.096 -17.114 1.00 90.50 172 VAL A N 1
ATOM 1356 C CA . VAL A 1 172 ? 15.105 4.906 -17.970 1.00 90.50 172 VAL A CA 1
ATOM 1357 C C . VAL A 1 172 ? 13.834 4.081 -17.881 1.00 90.50 172 VAL A C 1
ATOM 1359 O O . VAL A 1 172 ? 13.101 4.153 -16.897 1.00 90.50 172 VAL A O 1
ATOM 1362 N N . ASN A 1 173 ? 13.583 3.273 -18.905 1.00 89.31 173 ASN A N 1
ATOM 1363 C CA . ASN A 1 173 ? 12.549 2.249 -18.857 1.00 89.31 173 ASN A CA 1
ATOM 1364 C C . ASN A 1 173 ? 13.125 0.906 -18.371 1.00 89.31 173 ASN A C 1
ATOM 1366 O O . ASN A 1 173 ? 14.342 0.744 -18.229 1.00 89.31 173 ASN A O 1
ATOM 1370 N N . LEU A 1 174 ? 12.251 -0.068 -18.111 1.00 84.81 174 LEU A N 1
ATOM 1371 C CA . LEU A 1 174 ? 12.640 -1.352 -17.525 1.00 84.81 174 LEU A CA 1
ATOM 1372 C C . LEU A 1 174 ? 13.535 -2.176 -18.466 1.00 84.81 174 LEU A C 1
ATOM 1374 O O . LEU A 1 174 ? 14.455 -2.854 -18.010 1.00 84.81 174 LEU A O 1
ATOM 1378 N N . ASN A 1 175 ? 13.311 -2.066 -19.778 1.00 82.75 175 ASN A N 1
ATOM 1379 C CA . ASN A 1 175 ? 14.101 -2.747 -20.805 1.00 82.75 175 ASN A CA 1
ATOM 1380 C C . ASN A 1 175 ? 15.561 -2.274 -20.826 1.00 82.75 175 ASN A C 1
ATOM 1382 O O . ASN A 1 175 ? 16.481 -3.087 -20.924 1.00 82.75 175 ASN A O 1
ATOM 1386 N N . VAL A 1 176 ? 15.784 -0.961 -20.725 1.00 86.06 176 VAL A N 1
ATOM 1387 C CA . VAL A 1 176 ? 17.130 -0.385 -20.609 1.00 86.06 176 VAL A CA 1
ATOM 1388 C C . VAL A 1 176 ? 17.740 -0.770 -19.271 1.00 86.06 176 VAL A C 1
ATOM 1390 O O . VAL A 1 176 ? 18.867 -1.258 -19.251 1.00 86.06 176 VAL A O 1
ATOM 1393 N N . LEU A 1 177 ? 16.985 -0.614 -18.178 1.00 85.81 177 LEU A N 1
ATOM 1394 C CA . LEU A 1 177 ? 17.446 -0.909 -16.823 1.00 85.81 177 LEU A CA 1
ATOM 1395 C C . LEU A 1 177 ? 18.004 -2.334 -16.701 1.00 85.81 177 LEU A C 1
ATOM 1397 O O . LEU A 1 177 ? 19.103 -2.509 -16.185 1.00 85.81 177 LEU A O 1
ATOM 1401 N N . TYR A 1 178 ? 17.291 -3.329 -17.235 1.00 81.44 178 TYR A N 1
ATOM 1402 C CA . TYR A 1 178 ? 17.723 -4.728 -17.221 1.00 81.44 178 TYR A CA 1
ATOM 1403 C C . TYR A 1 178 ? 19.047 -4.960 -17.970 1.00 81.44 178 TYR A C 1
ATOM 1405 O O . TYR A 1 178 ? 19.865 -5.773 -17.549 1.00 81.44 178 TYR A O 1
ATOM 1413 N N . LYS A 1 179 ? 19.287 -4.233 -19.069 1.00 83.19 179 LYS A N 1
ATOM 1414 C CA . LYS A 1 179 ? 20.523 -4.357 -19.859 1.00 83.19 179 LYS A CA 1
ATOM 1415 C C . LYS A 1 179 ? 21.718 -3.686 -19.188 1.00 83.19 179 LYS A C 1
ATOM 1417 O O . LYS A 1 179 ? 22.823 -4.213 -19.252 1.00 83.19 179 LYS A O 1
ATOM 1422 N N . VAL A 1 180 ? 21.510 -2.515 -18.583 1.00 83.12 180 VAL A N 1
ATOM 1423 C CA . VAL A 1 180 ? 22.599 -1.727 -17.977 1.00 83.12 180 VAL A CA 1
ATOM 1424 C C . VAL A 1 180 ? 22.925 -2.157 -16.549 1.00 83.12 180 VAL A C 1
ATOM 1426 O O . VAL A 1 180 ? 24.011 -1.869 -16.051 1.00 83.12 180 VAL A O 1
ATOM 1429 N N . MET A 1 181 ? 21.989 -2.833 -15.884 1.00 79.62 181 MET A N 1
ATOM 1430 C CA . MET A 1 181 ? 22.123 -3.304 -14.513 1.00 79.62 181 MET A CA 1
ATOM 1431 C C . MET A 1 181 ? 21.797 -4.799 -14.443 1.00 79.62 181 MET A C 1
ATOM 1433 O O . MET A 1 181 ? 20.721 -5.166 -13.968 1.00 79.62 181 MET A O 1
ATOM 1437 N N . PRO A 1 182 ? 22.704 -5.677 -14.910 1.00 71.12 182 PRO A N 1
ATOM 1438 C CA . PRO A 1 182 ? 22.524 -7.110 -14.740 1.00 71.12 182 PRO A CA 1
ATOM 1439 C C . PRO A 1 182 ? 22.487 -7.430 -13.241 1.00 71.12 182 PRO A C 1
ATOM 1441 O O . PRO A 1 182 ? 23.438 -7.162 -12.504 1.00 71.12 182 PRO A O 1
ATOM 1444 N N . LEU A 1 183 ? 21.353 -7.956 -12.783 1.00 66.69 183 LEU A N 1
ATOM 1445 C CA . LEU A 1 183 ? 21.183 -8.464 -11.428 1.00 66.69 183 LEU A CA 1
ATOM 1446 C C . LEU A 1 183 ? 21.468 -9.969 -11.457 1.00 66.69 183 LEU A C 1
ATOM 1448 O O . LEU A 1 183 ? 20.805 -10.707 -12.186 1.00 66.69 183 LEU A O 1
ATOM 1452 N N .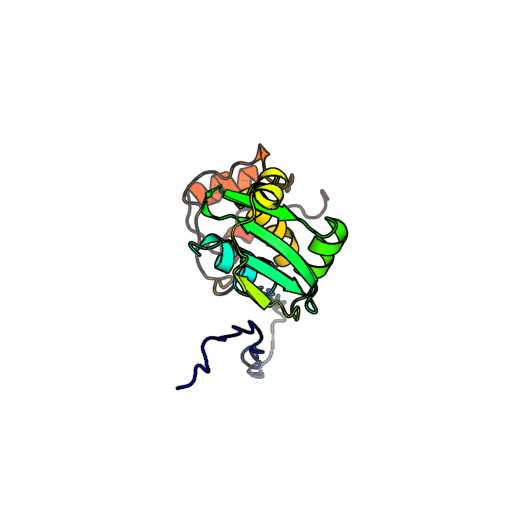 ASN A 1 184 ? 22.444 -10.429 -10.674 1.00 63.16 184 ASN A N 1
ATOM 1453 C CA . ASN A 1 184 ? 22.688 -11.858 -10.492 1.00 63.16 184 ASN A CA 1
ATOM 1454 C C . ASN A 1 184 ? 21.571 -12.443 -9.623 1.00 63.16 184 ASN A C 1
ATOM 1456 O O . ASN A 1 184 ? 21.589 -12.308 -8.405 1.00 63.16 184 ASN A O 1
ATOM 1460 N N . LEU A 1 185 ? 20.602 -13.115 -10.247 1.00 61.16 185 LEU A N 1
ATOM 1461 C CA . LEU A 1 185 ? 19.497 -13.786 -9.547 1.00 61.16 185 LEU A CA 1
ATOM 1462 C C . LEU A 1 185 ? 19.922 -15.049 -8.773 1.00 61.16 185 LEU A C 1
ATOM 1464 O O . LEU A 1 185 ? 19.090 -15.663 -8.117 1.00 61.16 185 LEU A O 1
ATOM 1468 N N . ASN A 1 186 ? 21.207 -15.409 -8.822 1.00 56.88 186 ASN A N 1
ATOM 1469 C CA . ASN A 1 186 ? 21.781 -16.566 -8.130 1.00 56.88 186 ASN A CA 1
ATOM 1470 C C . ASN A 1 186 ? 22.358 -16.226 -6.741 1.00 56.88 186 ASN A C 1
ATOM 1472 O O . ASN A 1 186 ? 22.876 -17.113 -6.073 1.00 56.88 186 ASN A O 1
ATOM 1476 N N . GLU A 1 187 ? 22.314 -14.960 -6.317 1.00 50.06 187 GLU A N 1
ATOM 1477 C CA . GLU A 1 187 ? 22.813 -14.503 -5.006 1.00 50.06 187 GLU A CA 1
ATOM 1478 C C . GLU A 1 187 ? 21.691 -14.383 -3.951 1.00 50.06 187 GLU A C 1
ATOM 1480 O O . GLU A 1 187 ? 21.818 -13.616 -2.996 1.00 50.06 187 GLU A O 1
ATOM 1485 N N . PHE A 1 188 ? 20.581 -15.107 -4.139 1.00 50.41 188 PHE A N 1
ATOM 1486 C CA . PHE A 1 188 ? 19.383 -15.061 -3.292 1.00 50.41 188 PHE A CA 1
ATOM 1487 C C . PHE A 1 188 ? 19.161 -16.375 -2.545 1.00 50.41 188 PHE A C 1
ATOM 1489 O O . PHE A 1 188 ? 19.214 -17.438 -3.205 1.00 50.41 188 PHE A O 1
#

Organism: Neisseria meningitidis (NCBI:txid487)

Radius of gyration: 20.37 Å; chains: 1; bounding box: 63×32×62 Å